Protein AF-A0A9P3IS37-F1 (afdb_monomer)

pLDDT: mean 87.88, std 15.95, range [30.75, 98.62]

Structure (mmCIF, N/CA/C/O backbone):
data_AF-A0A9P3IS37-F1
#
_entry.id   AF-A0A9P3IS37-F1
#
loop_
_atom_site.group_PDB
_atom_site.id
_atom_site.type_symbol
_atom_site.label_atom_id
_atom_site.label_alt_id
_atom_site.label_comp_id
_atom_site.label_asym_id
_atom_site.label_entity_id
_atom_site.label_seq_id
_atom_site.pdbx_PDB_ins_code
_atom_site.Cartn_x
_atom_site.Cartn_y
_atom_site.Cartn_z
_atom_site.occupancy
_atom_site.B_iso_or_equiv
_atom_site.auth_seq_id
_atom_site.auth_comp_id
_atom_site.auth_asym_id
_atom_site.auth_atom_id
_atom_site.pdbx_PDB_model_num
ATOM 1 N N . MET A 1 1 ? 20.705 7.045 -24.558 1.00 84.44 1 MET A N 1
ATOM 2 C CA . MET A 1 1 ? 19.316 6.529 -24.445 1.00 84.44 1 MET A CA 1
ATOM 3 C C . MET A 1 1 ? 18.241 7.617 -24.360 1.00 84.44 1 MET A C 1
ATOM 5 O O . MET A 1 1 ? 17.103 7.363 -24.736 1.00 84.44 1 MET A O 1
ATOM 9 N N . GLN A 1 2 ? 18.584 8.853 -23.985 1.00 85.25 2 GLN A N 1
ATOM 10 C CA . GLN A 1 2 ? 17.634 9.974 -23.879 1.00 85.25 2 GLN A CA 1
ATOM 11 C C . GLN A 1 2 ? 16.790 10.253 -25.141 1.00 85.25 2 GLN A C 1
ATOM 13 O O . GLN A 1 2 ? 15.602 10.541 -25.033 1.00 85.25 2 GLN A O 1
ATOM 18 N N . ALA A 1 3 ? 17.357 10.141 -26.349 1.00 90.69 3 ALA A N 1
ATOM 19 C CA . ALA A 1 3 ? 16.590 10.330 -27.587 1.00 90.69 3 ALA A CA 1
ATOM 20 C C . ALA A 1 3 ? 15.465 9.288 -27.752 1.00 90.69 3 ALA A C 1
ATOM 22 O O . ALA A 1 3 ? 14.378 9.627 -28.212 1.00 90.69 3 ALA A O 1
ATOM 23 N N . LEU A 1 4 ? 15.704 8.042 -27.324 1.00 92.88 4 LEU A N 1
ATOM 24 C CA . LEU A 1 4 ? 14.702 6.973 -27.346 1.00 92.88 4 LEU A CA 1
ATOM 25 C C . LEU A 1 4 ? 13.608 7.215 -26.305 1.00 92.88 4 LEU A C 1
ATOM 27 O O . LEU A 1 4 ? 12.438 7.023 -26.609 1.00 92.88 4 LEU A O 1
ATOM 31 N N . GLN A 1 5 ? 13.967 7.708 -25.116 1.00 90.50 5 GLN A N 1
ATOM 32 C CA . GLN A 1 5 ? 12.979 8.121 -24.114 1.00 90.50 5 GLN A CA 1
ATOM 33 C C . GLN A 1 5 ? 12.065 9.221 -24.667 1.00 90.50 5 GLN A C 1
ATOM 35 O O . GLN A 1 5 ? 10.847 9.095 -24.598 1.00 90.50 5 GLN A O 1
ATOM 40 N N . ARG A 1 6 ? 12.632 10.258 -25.300 1.00 89.50 6 ARG A N 1
ATOM 41 C CA . ARG A 1 6 ? 11.847 11.333 -25.933 1.00 89.50 6 ARG A CA 1
ATOM 42 C C . ARG A 1 6 ? 10.938 10.821 -27.050 1.00 89.50 6 ARG A C 1
ATOM 44 O O . ARG A 1 6 ? 9.824 11.314 -27.177 1.00 89.50 6 ARG A O 1
ATOM 51 N N . LEU A 1 7 ? 11.396 9.840 -27.831 1.00 91.94 7 LEU A N 1
ATOM 52 C CA . LEU A 1 7 ? 10.577 9.176 -28.847 1.00 91.94 7 LEU A CA 1
ATOM 53 C C . LEU A 1 7 ? 9.397 8.417 -28.219 1.00 91.94 7 LEU A C 1
ATOM 55 O O . LEU A 1 7 ? 8.281 8.518 -28.708 1.00 91.94 7 LEU A O 1
ATOM 59 N N . ILE A 1 8 ? 9.619 7.669 -27.137 1.00 92.25 8 ILE A N 1
ATOM 60 C CA . ILE A 1 8 ? 8.543 6.950 -26.434 1.00 92.25 8 ILE A CA 1
ATOM 61 C C . ILE A 1 8 ? 7.513 7.934 -25.883 1.00 92.25 8 ILE A C 1
ATOM 63 O O . ILE A 1 8 ? 6.315 7.741 -26.079 1.00 92.25 8 ILE A O 1
ATOM 67 N N . VAL A 1 9 ? 7.992 8.995 -25.228 1.00 88.56 9 VAL A N 1
ATOM 68 C CA . VAL A 1 9 ? 7.141 10.050 -24.672 1.00 88.56 9 VAL A CA 1
ATOM 69 C C . VAL A 1 9 ? 6.314 10.693 -25.781 1.00 88.56 9 VAL A C 1
ATOM 71 O O . VAL A 1 9 ? 5.105 10.814 -25.637 1.00 88.56 9 VAL A O 1
ATOM 74 N N . SER A 1 10 ? 6.921 11.045 -26.920 1.00 89.19 10 SER A N 1
ATOM 75 C CA . SER A 1 10 ? 6.189 11.669 -28.029 1.00 89.19 10 SER A CA 1
ATOM 76 C C . SER A 1 10 ? 5.182 10.733 -28.699 1.00 89.19 10 SER A C 1
ATOM 78 O O . SER A 1 10 ? 4.132 11.193 -29.143 1.00 89.19 10 SER A O 1
ATOM 80 N N . LEU A 1 11 ? 5.468 9.428 -28.752 1.00 91.06 11 LEU A N 1
ATOM 81 C CA . LEU A 1 11 ? 4.534 8.419 -29.254 1.00 91.06 11 LEU A CA 1
ATOM 82 C C . LEU A 1 11 ? 3.356 8.183 -28.299 1.00 91.06 11 LEU A C 1
ATOM 84 O O . LEU A 1 11 ? 2.267 7.818 -28.749 1.00 91.06 11 LEU A O 1
ATOM 88 N N . GLY A 1 12 ? 3.551 8.366 -26.991 1.00 89.56 12 GLY A N 1
ATOM 89 C CA . GLY A 1 12 ? 2.503 8.169 -25.996 1.00 89.56 12 GLY A CA 1
ATOM 90 C C . GLY A 1 12 ? 1.889 6.760 -26.082 1.00 89.56 12 GLY A C 1
ATOM 91 O O . GLY A 1 12 ? 2.628 5.772 -26.114 1.00 89.56 12 GLY A O 1
ATOM 92 N N . PRO A 1 13 ? 0.552 6.630 -26.206 1.00 89.44 13 PRO A N 1
ATOM 93 C CA . PRO A 1 13 ? -0.116 5.338 -26.403 1.00 89.44 13 PRO A CA 1
ATOM 94 C C . PRO A 1 13 ? 0.326 4.557 -27.653 1.00 89.44 13 PRO A C 1
ATOM 96 O O . PRO A 1 13 ? 0.083 3.355 -27.739 1.00 89.44 13 PRO A O 1
ATOM 99 N N . GLN A 1 14 ? 0.977 5.207 -28.626 1.00 93.44 14 GLN A N 1
ATOM 100 C CA . GLN A 1 14 ? 1.548 4.560 -29.813 1.00 93.44 14 GLN A CA 1
ATOM 101 C C . GLN A 1 14 ? 2.983 4.054 -29.591 1.00 93.44 14 GLN A C 1
ATOM 103 O O . GLN A 1 14 ? 3.640 3.629 -30.545 1.00 93.44 14 GLN A O 1
ATOM 108 N N . SER A 1 15 ? 3.474 4.040 -28.344 1.00 94.56 15 SER A N 1
ATOM 109 C CA . SER A 1 15 ? 4.792 3.501 -27.988 1.00 94.56 15 SER A CA 1
ATOM 110 C C . SER A 1 15 ? 5.107 2.110 -28.570 1.00 94.56 15 SER A C 1
ATOM 112 O O . SER A 1 15 ? 6.275 1.912 -28.929 1.00 94.56 15 SER A O 1
ATOM 114 N N . PRO A 1 16 ? 4.144 1.181 -28.803 1.00 96.50 16 PRO A N 1
ATOM 115 C CA . PRO A 1 16 ? 4.443 -0.107 -29.433 1.00 96.50 16 PRO A CA 1
ATOM 116 C C . PRO A 1 16 ? 5.114 -0.023 -30.811 1.00 96.50 16 PRO A C 1
ATOM 118 O O . PRO A 1 16 ? 5.842 -0.941 -31.184 1.00 96.50 16 PRO A O 1
ATOM 121 N N . LEU A 1 17 ? 4.953 1.084 -31.549 1.00 95.94 17 LEU A N 1
ATOM 122 C CA . LEU A 1 17 ? 5.629 1.300 -32.838 1.00 95.94 17 LEU A CA 1
ATOM 123 C C . LEU A 1 17 ? 7.162 1.320 -32.718 1.00 95.94 17 LEU A C 1
ATOM 125 O O . LEU A 1 17 ? 7.865 1.034 -33.684 1.00 95.94 17 LEU A O 1
ATOM 129 N N . SER A 1 18 ? 7.684 1.639 -31.533 1.00 95.50 18 SER A N 1
ATOM 130 C CA . SER A 1 18 ? 9.123 1.694 -31.261 1.00 95.50 18 SER A CA 1
ATOM 131 C C . SER A 1 18 ? 9.700 0.383 -30.711 1.00 95.50 18 SER A C 1
ATOM 133 O O . SER A 1 18 ? 10.919 0.217 -30.683 1.00 95.50 18 SER A O 1
ATOM 135 N N . TYR A 1 19 ? 8.861 -0.584 -30.326 1.00 96.50 19 TYR A N 1
ATOM 136 C CA . TYR A 1 19 ? 9.289 -1.822 -29.661 1.00 96.50 19 TYR A CA 1
ATOM 137 C C . TYR A 1 19 ? 10.300 -2.669 -30.449 1.00 96.50 19 TYR A C 1
ATOM 139 O O . TYR A 1 19 ? 11.253 -3.141 -29.823 1.00 96.50 19 TYR A O 1
ATOM 147 N N . PRO A 1 20 ? 10.194 -2.821 -31.789 1.00 96.31 20 PRO A N 1
ATOM 148 C CA . PRO A 1 20 ? 11.193 -3.568 -32.558 1.00 96.31 20 PRO A CA 1
ATOM 149 C C . PRO A 1 20 ? 12.618 -3.016 -32.414 1.00 96.31 20 PRO A C 1
ATOM 151 O O . PRO A 1 20 ? 13.579 -3.780 -32.427 1.00 96.31 20 PRO A O 1
ATOM 154 N N . LEU A 1 21 ? 12.752 -1.696 -32.247 1.00 95.62 21 LEU A N 1
ATOM 155 C CA . LEU A 1 21 ? 14.027 -1.029 -31.983 1.00 95.62 21 LEU A CA 1
ATOM 156 C C . LEU A 1 21 ? 14.392 -1.070 -30.492 1.00 95.62 21 LEU A C 1
ATOM 158 O O . LEU A 1 21 ? 15.556 -1.264 -30.150 1.00 95.62 21 LEU A O 1
ATOM 162 N N . LEU A 1 22 ? 13.415 -0.873 -29.602 1.00 95.56 22 LEU A N 1
ATOM 163 C CA . LEU A 1 22 ? 13.657 -0.723 -28.166 1.00 95.56 22 LEU A CA 1
ATOM 164 C C . LEU A 1 22 ? 14.026 -2.025 -27.464 1.00 95.56 22 LEU A C 1
ATOM 166 O O . LEU A 1 22 ? 14.931 -2.014 -26.637 1.00 95.56 22 LEU A O 1
ATOM 170 N N . PHE A 1 23 ? 13.347 -3.139 -27.749 1.00 96.25 23 PHE A N 1
ATOM 171 C CA . PHE A 1 23 ? 13.561 -4.370 -26.983 1.00 96.25 23 PHE A CA 1
ATOM 172 C C . PHE A 1 23 ? 14.984 -4.931 -27.085 1.00 96.25 23 PHE A C 1
ATOM 174 O O . PHE A 1 23 ? 15.514 -5.316 -26.043 1.00 96.25 23 PHE A O 1
ATOM 181 N N . PRO A 1 24 ? 15.653 -4.952 -28.255 1.00 95.25 24 PRO A N 1
ATOM 182 C CA . PRO A 1 24 ? 17.062 -5.339 -28.323 1.00 95.25 24 PRO A CA 1
ATOM 183 C C . PRO A 1 24 ? 17.963 -4.456 -27.449 1.00 95.25 24 PRO A C 1
ATOM 185 O O . PRO A 1 24 ? 18.830 -4.971 -26.749 1.00 95.25 24 PRO A O 1
ATOM 188 N N . ILE A 1 25 ? 17.718 -3.141 -27.446 1.00 94.81 25 ILE A N 1
ATOM 189 C CA . ILE A 1 25 ? 18.488 -2.171 -26.658 1.00 94.81 25 ILE A CA 1
ATOM 190 C C . ILE A 1 25 ? 18.253 -2.402 -25.168 1.00 94.81 25 ILE A C 1
ATOM 192 O O . ILE A 1 25 ? 19.220 -2.536 -24.431 1.00 94.81 25 ILE A O 1
ATOM 196 N N . LEU A 1 26 ? 16.991 -2.517 -24.744 1.00 95.62 26 LEU A N 1
ATOM 197 C CA . LEU A 1 26 ? 16.618 -2.776 -23.354 1.00 95.62 26 LEU A CA 1
ATOM 198 C C . LEU A 1 26 ? 17.226 -4.078 -22.839 1.00 95.62 26 LEU A C 1
ATOM 200 O O . LEU A 1 26 ? 17.780 -4.093 -21.745 1.00 95.62 26 LEU A O 1
ATOM 204 N N . ARG A 1 27 ? 17.167 -5.158 -23.628 1.00 93.50 27 ARG A N 1
ATOM 205 C CA . ARG A 1 27 ? 17.771 -6.446 -23.261 1.00 93.50 27 ARG A CA 1
ATOM 206 C C . ARG A 1 27 ? 19.271 -6.320 -23.041 1.00 93.50 27 ARG A C 1
ATOM 208 O O . ARG A 1 27 ? 19.753 -6.824 -22.041 1.00 93.50 27 ARG A O 1
ATOM 215 N N . TYR A 1 28 ? 19.977 -5.632 -23.936 1.00 92.31 28 TYR A N 1
ATOM 216 C CA . TYR A 1 28 ? 21.418 -5.426 -23.802 1.00 92.31 28 TYR A CA 1
ATOM 217 C C . TYR A 1 28 ? 21.761 -4.523 -22.610 1.00 92.31 28 TYR A C 1
ATOM 219 O O . TYR A 1 28 ? 22.620 -4.858 -21.807 1.00 92.31 28 TYR A O 1
ATOM 227 N N . SER A 1 29 ? 21.068 -3.391 -22.461 1.00 93.19 29 SER A N 1
ATOM 228 C CA . SER A 1 29 ? 21.397 -2.389 -21.443 1.00 93.19 29 SER A CA 1
ATOM 229 C C . SER A 1 29 ? 20.995 -2.773 -20.023 1.00 93.19 29 SER A C 1
ATOM 231 O O . SER A 1 29 ? 21.482 -2.163 -19.083 1.00 93.19 29 SER A O 1
ATOM 233 N N . THR A 1 30 ? 20.067 -3.719 -19.855 1.00 92.75 30 THR A N 1
ATOM 234 C CA . THR A 1 30 ? 19.606 -4.187 -18.532 1.00 92.75 30 THR A CA 1
ATOM 235 C C . THR A 1 30 ? 20.186 -5.546 -18.143 1.00 92.75 30 THR A C 1
ATOM 237 O O . THR A 1 30 ? 19.852 -6.075 -17.087 1.00 92.75 30 THR A O 1
ATOM 240 N N . ASP A 1 31 ? 21.047 -6.124 -18.980 1.00 90.94 31 ASP A N 1
ATOM 241 C CA . ASP A 1 31 ? 21.737 -7.373 -18.688 1.00 90.94 31 ASP A CA 1
ATOM 242 C C . ASP A 1 31 ? 23.043 -7.093 -17.933 1.00 90.94 31 ASP A C 1
ATOM 244 O O . ASP A 1 31 ? 24.026 -6.609 -18.497 1.00 90.94 31 ASP A O 1
ATOM 248 N N . ILE A 1 32 ? 23.054 -7.436 -16.643 1.00 88.19 32 ILE A N 1
ATOM 249 C CA . ILE A 1 32 ? 24.206 -7.232 -15.757 1.00 88.19 32 ILE A CA 1
ATOM 250 C C . ILE A 1 32 ? 25.387 -8.176 -16.036 1.00 88.19 32 ILE A C 1
ATOM 252 O O . ILE A 1 32 ? 26.416 -8.104 -15.371 1.00 88.19 32 ILE A O 1
ATOM 256 N N . SER A 1 33 ? 25.246 -9.114 -16.975 1.00 85.94 33 SER A N 1
ATOM 257 C CA . SER A 1 33 ? 26.354 -9.970 -17.407 1.00 85.94 33 SER A CA 1
ATOM 258 C C . SER A 1 33 ? 27.197 -9.340 -18.520 1.00 85.94 33 SER A C 1
ATOM 260 O O . SER A 1 33 ? 28.264 -9.862 -18.852 1.00 85.94 33 SER A O 1
ATOM 262 N N . GLN A 1 34 ? 26.747 -8.217 -19.092 1.00 83.38 34 GLN A N 1
ATOM 263 C CA . GLN A 1 34 ? 27.438 -7.547 -20.189 1.00 83.38 34 GLN A CA 1
ATOM 264 C C . GLN A 1 34 ? 28.634 -6.715 -19.697 1.00 83.38 34 GLN A C 1
ATOM 266 O O . GLN A 1 34 ? 28.564 -6.077 -18.647 1.00 83.38 34 GLN A O 1
ATOM 271 N N . PRO A 1 35 ? 29.730 -6.644 -20.477 1.00 75.06 35 PRO A N 1
ATOM 272 C CA . PRO A 1 35 ? 30.943 -5.924 -20.081 1.00 75.06 35 PRO A CA 1
ATOM 273 C C . PRO A 1 35 ? 30.731 -4.409 -19.914 1.00 75.06 35 PRO A C 1
ATOM 275 O O . PRO A 1 35 ? 31.435 -3.780 -19.126 1.00 75.06 35 PRO A O 1
ATOM 278 N N . ASP A 1 36 ? 29.755 -3.832 -20.622 1.00 76.38 36 ASP A N 1
ATOM 279 C CA . ASP A 1 36 ? 29.450 -2.394 -20.608 1.00 76.38 36 ASP A CA 1
ATOM 280 C C . ASP A 1 36 ? 28.392 -1.991 -19.560 1.00 76.38 36 ASP A C 1
ATOM 282 O O . ASP A 1 36 ? 27.966 -0.833 -19.533 1.00 76.38 36 ASP A O 1
ATOM 286 N N . GLU A 1 37 ? 27.957 -2.919 -18.696 1.00 74.25 37 GLU A N 1
ATOM 287 C CA . GLU A 1 37 ? 26.881 -2.717 -17.710 1.00 74.25 37 GLU A CA 1
ATOM 288 C C . GLU A 1 37 ? 27.058 -1.427 -16.899 1.00 74.25 37 GLU A C 1
ATOM 290 O O . GLU A 1 37 ? 26.125 -0.630 -16.808 1.00 74.25 37 GLU A O 1
ATOM 295 N N . LEU A 1 38 ? 28.260 -1.192 -16.357 1.00 71.31 38 LEU A N 1
ATOM 296 C CA . LEU A 1 38 ? 28.552 -0.047 -15.482 1.00 71.31 38 LEU A CA 1
ATOM 297 C C . LEU A 1 38 ? 28.225 1.307 -16.130 1.00 71.31 38 LEU A C 1
ATOM 299 O O . LEU A 1 38 ? 27.934 2.265 -15.423 1.00 71.31 38 LEU A O 1
ATOM 303 N N . ASN A 1 39 ? 28.264 1.389 -17.463 1.00 77.19 39 ASN A N 1
ATOM 304 C CA . ASN A 1 39 ? 28.002 2.622 -18.203 1.00 77.19 39 ASN A CA 1
ATOM 305 C C . ASN A 1 39 ? 26.570 2.706 -18.752 1.00 77.19 39 ASN A C 1
ATOM 307 O O . ASN A 1 39 ? 26.143 3.784 -19.158 1.00 77.19 39 ASN A O 1
ATOM 311 N N . MET A 1 40 ? 25.846 1.583 -18.834 1.00 88.25 40 MET A N 1
ATOM 312 C CA . MET A 1 40 ? 24.561 1.504 -19.541 1.00 88.25 40 MET A CA 1
ATOM 313 C C . MET A 1 40 ? 23.369 1.153 -18.658 1.00 88.25 40 MET A C 1
ATOM 315 O O . MET A 1 40 ? 22.242 1.443 -19.061 1.00 88.25 40 MET A O 1
ATOM 319 N N . LEU A 1 41 ? 23.586 0.551 -17.487 1.00 91.31 41 LEU A N 1
ATOM 320 C CA . LEU A 1 41 ? 22.505 0.020 -16.661 1.00 91.31 41 LEU A CA 1
ATOM 321 C C . LEU A 1 41 ? 21.539 1.113 -16.206 1.00 91.31 41 LEU A C 1
ATOM 323 O O . LEU A 1 41 ? 20.336 0.977 -16.407 1.00 91.31 41 LEU A O 1
ATOM 327 N N . GLU A 1 42 ? 22.047 2.218 -15.660 1.00 90.94 42 GLU A N 1
ATOM 328 C CA . GLU A 1 42 ? 21.205 3.321 -15.184 1.00 90.94 42 GLU A CA 1
ATOM 329 C C . GLU A 1 42 ? 20.327 3.891 -16.310 1.00 90.94 42 GLU A C 1
ATOM 331 O O . GLU A 1 42 ? 19.100 3.918 -16.196 1.00 90.94 42 GLU A O 1
ATOM 336 N N . ASP A 1 43 ? 20.938 4.254 -17.440 1.00 91.62 43 ASP A N 1
ATOM 337 C CA . ASP A 1 43 ? 20.238 4.743 -18.633 1.00 91.62 43 ASP A CA 1
ATOM 338 C C . ASP A 1 43 ? 19.224 3.713 -19.177 1.00 91.62 43 ASP A C 1
ATOM 340 O O . ASP A 1 43 ? 18.137 4.081 -19.645 1.00 91.62 43 ASP A O 1
ATOM 344 N N . GLY A 1 44 ? 19.570 2.424 -19.104 1.00 94.88 44 GLY A N 1
ATOM 345 C CA . GLY A 1 44 ? 18.741 1.297 -19.519 1.00 94.88 44 GLY A CA 1
ATOM 346 C C . GLY A 1 44 ? 17.501 1.128 -18.648 1.00 94.88 44 GLY A C 1
AT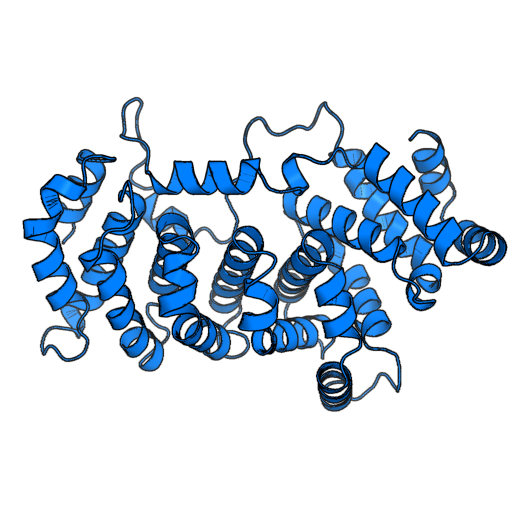OM 347 O O . GLY A 1 44 ? 16.397 0.993 -19.176 1.00 94.88 44 GLY A O 1
ATOM 348 N N . LEU A 1 45 ? 17.654 1.208 -17.324 1.00 94.88 45 LEU A N 1
ATOM 349 C CA . LEU A 1 45 ? 16.547 1.172 -16.365 1.00 94.88 45 LEU A CA 1
ATOM 350 C C . LEU A 1 45 ? 15.616 2.380 -16.550 1.00 94.88 45 LEU A C 1
ATOM 352 O O . LEU A 1 45 ? 14.397 2.221 -16.556 1.00 94.88 45 LEU A O 1
ATOM 356 N N . GLN A 1 46 ? 16.164 3.574 -16.791 1.00 93.81 46 GLN A N 1
ATOM 357 C CA . GLN A 1 46 ? 15.362 4.772 -17.074 1.00 93.81 46 GLN A CA 1
ATOM 358 C C . GLN A 1 46 ? 14.570 4.634 -18.385 1.00 93.81 46 GLN A C 1
ATOM 360 O O . GLN A 1 46 ? 13.383 4.961 -18.452 1.00 93.81 46 GLN A O 1
ATOM 365 N N . LEU A 1 47 ? 15.196 4.101 -19.444 1.00 95.44 47 LEU A N 1
ATOM 366 C CA . LEU A 1 47 ? 14.504 3.806 -20.703 1.00 95.44 47 LEU A CA 1
ATOM 367 C C . LEU A 1 47 ? 13.404 2.755 -20.511 1.00 95.44 47 LEU A C 1
ATOM 369 O O . LEU A 1 47 ? 12.318 2.877 -21.087 1.00 95.44 47 LEU A O 1
ATOM 373 N N . TRP A 1 48 ? 13.667 1.738 -19.694 1.00 97.25 48 TRP A N 1
ATOM 374 C CA . TRP A 1 48 ? 12.706 0.691 -19.381 1.00 97.25 48 TRP A CA 1
ATOM 375 C C . TRP A 1 48 ? 11.486 1.247 -18.647 1.00 97.25 48 TRP A C 1
ATOM 377 O O . TRP A 1 48 ? 10.353 1.016 -19.074 1.00 97.25 48 TRP A O 1
ATOM 387 N N . GLN A 1 49 ? 11.708 2.050 -17.608 1.00 95.38 49 GLN A N 1
ATOM 388 C CA . GLN A 1 49 ? 10.641 2.724 -16.877 1.00 95.38 49 GLN A CA 1
ATOM 389 C C . GLN A 1 49 ? 9.802 3.610 -17.811 1.00 95.38 49 GLN A C 1
ATOM 391 O O . GLN A 1 49 ? 8.574 3.512 -17.819 1.00 95.38 49 GLN A O 1
ATOM 396 N N . ALA A 1 50 ? 10.442 4.424 -18.659 1.00 93.56 50 ALA A N 1
ATOM 397 C CA . ALA A 1 50 ? 9.740 5.257 -19.637 1.00 93.56 50 ALA A CA 1
ATOM 398 C C . ALA A 1 50 ? 8.893 4.415 -20.609 1.00 93.56 50 ALA A C 1
ATOM 400 O O . ALA A 1 50 ? 7.759 4.785 -20.920 1.00 93.56 50 ALA A O 1
ATOM 401 N N . THR A 1 51 ? 9.413 3.262 -21.044 1.00 96.12 51 THR A N 1
ATOM 402 C CA . THR A 1 51 ? 8.691 2.308 -21.899 1.00 96.12 51 THR A CA 1
ATOM 403 C C . THR A 1 51 ? 7.429 1.792 -21.208 1.00 96.12 51 THR A C 1
ATOM 405 O O . THR A 1 51 ? 6.360 1.796 -21.813 1.00 96.12 51 THR A O 1
ATOM 408 N N . LEU A 1 52 ? 7.519 1.400 -19.933 1.00 96.69 52 LEU A N 1
ATOM 409 C CA . LEU A 1 52 ? 6.376 0.899 -19.163 1.00 96.69 52 LEU A CA 1
ATOM 410 C C . LEU A 1 52 ? 5.323 1.982 -18.881 1.00 96.69 52 LEU A C 1
ATOM 412 O O . LEU A 1 52 ? 4.123 1.704 -18.974 1.00 96.69 52 LEU A O 1
ATOM 416 N N . ARG A 1 53 ? 5.751 3.219 -18.587 1.00 94.56 53 ARG A N 1
ATOM 417 C CA . ARG A 1 53 ? 4.846 4.357 -18.333 1.00 94.56 53 ARG A CA 1
ATOM 418 C C . ARG A 1 53 ? 3.949 4.673 -19.529 1.00 94.56 53 ARG A C 1
ATOM 420 O O . ARG A 1 53 ? 2.781 5.026 -19.362 1.00 94.56 53 ARG A O 1
ATOM 427 N N . HIS A 1 54 ? 4.477 4.489 -20.737 1.00 94.31 54 HIS A N 1
ATOM 428 C CA . HIS A 1 54 ? 3.778 4.755 -21.998 1.00 94.31 54 HIS A CA 1
ATOM 429 C C . HIS A 1 54 ? 3.231 3.492 -22.670 1.00 94.31 54 HIS A C 1
ATOM 431 O O . HIS A 1 54 ? 2.624 3.581 -23.737 1.00 94.31 54 HIS A O 1
ATOM 437 N N . ALA A 1 55 ? 3.430 2.311 -22.079 1.00 95.88 55 ALA A N 1
ATOM 438 C CA . ALA A 1 55 ? 2.865 1.077 -22.601 1.00 95.88 55 ALA A CA 1
ATOM 439 C C . ALA A 1 55 ? 1.332 1.100 -22.435 1.00 95.88 55 ALA A C 1
ATOM 441 O O . ALA A 1 55 ? 0.847 1.215 -21.297 1.00 95.88 55 ALA A O 1
ATOM 442 N N . PRO A 1 56 ? 0.556 0.973 -23.532 1.00 95.06 56 PRO A N 1
ATOM 443 C CA . PRO A 1 56 ? -0.903 0.932 -23.457 1.00 95.06 56 PRO A CA 1
ATOM 444 C C . PRO A 1 56 ? -1.414 -0.397 -22.883 1.00 95.06 56 PRO A C 1
ATOM 446 O O . PRO A 1 56 ? -2.491 -0.439 -22.296 1.00 95.06 56 PRO A O 1
ATOM 449 N N . ALA A 1 57 ? -0.645 -1.477 -23.045 1.00 96.38 57 ALA A N 1
ATOM 450 C CA . ALA A 1 57 ? -0.951 -2.810 -22.547 1.00 96.38 57 ALA A CA 1
ATOM 451 C C . ALA A 1 57 ? 0.337 -3.621 -22.356 1.00 96.38 57 ALA A C 1
ATOM 453 O O . ALA A 1 57 ? 1.377 -3.306 -22.941 1.00 96.38 57 ALA A O 1
ATOM 454 N N . MET A 1 58 ? 0.255 -4.684 -21.556 1.00 97.38 58 MET A N 1
ATOM 455 C CA . MET A 1 58 ? 1.357 -5.625 -21.383 1.00 97.38 58 MET A CA 1
ATOM 456 C C . MET A 1 58 ? 1.524 -6.496 -22.633 1.00 97.38 58 MET A C 1
ATOM 458 O O . MET A 1 58 ? 0.547 -7.032 -23.154 1.00 97.38 58 MET A O 1
ATOM 462 N N . VAL A 1 59 ? 2.768 -6.676 -23.084 1.00 97.06 59 VAL A N 1
ATOM 463 C CA . VAL A 1 59 ? 3.130 -7.571 -24.198 1.00 97.06 59 VAL A CA 1
ATOM 464 C C . VAL A 1 59 ? 4.144 -8.624 -23.731 1.00 97.06 59 VAL A C 1
ATOM 466 O O . VAL A 1 59 ? 4.875 -8.353 -22.778 1.00 97.06 59 VAL A O 1
ATOM 469 N N . PRO A 1 60 ? 4.240 -9.805 -24.377 1.00 96.62 60 PRO A N 1
ATOM 470 C CA . PRO A 1 60 ? 5.095 -10.899 -23.902 1.00 96.62 60 PRO A CA 1
ATOM 471 C C . PRO A 1 60 ? 6.571 -10.524 -23.734 1.00 96.62 60 PRO A C 1
ATOM 473 O O . PRO A 1 60 ? 7.176 -10.860 -22.720 1.00 96.62 60 PRO A O 1
ATOM 476 N N . ASP A 1 61 ? 7.139 -9.783 -24.689 1.00 96.56 61 ASP A N 1
ATOM 477 C CA . ASP A 1 61 ? 8.530 -9.325 -24.615 1.00 96.56 61 ASP A CA 1
ATOM 478 C C . ASP A 1 61 ? 8.770 -8.382 -23.430 1.00 96.56 61 ASP A C 1
ATOM 480 O O . ASP A 1 61 ? 9.813 -8.465 -22.785 1.00 96.56 61 ASP A O 1
ATOM 484 N N . LEU A 1 62 ? 7.794 -7.519 -23.123 1.00 97.00 62 LEU A N 1
ATOM 485 C CA . LEU A 1 62 ? 7.854 -6.606 -21.986 1.00 97.00 62 LEU A CA 1
ATOM 486 C C . LEU A 1 62 ? 7.697 -7.377 -20.674 1.00 97.00 62 LEU A C 1
ATOM 488 O O . LEU A 1 62 ? 8.491 -7.175 -19.772 1.00 97.00 62 LEU A O 1
ATOM 492 N N . MET A 1 63 ? 6.763 -8.329 -20.591 1.00 97.69 63 MET A N 1
ATOM 493 C CA . MET A 1 63 ? 6.632 -9.214 -19.427 1.00 97.69 63 MET A CA 1
ATOM 494 C C . MET A 1 63 ? 7.947 -9.958 -19.139 1.00 97.69 63 MET A C 1
ATOM 496 O O . MET A 1 63 ? 8.422 -9.975 -18.007 1.00 97.69 63 MET A O 1
ATOM 500 N N . ALA A 1 64 ? 8.582 -10.512 -20.176 1.00 96.12 64 ALA A N 1
ATOM 501 C CA . ALA A 1 64 ? 9.828 -11.264 -20.049 1.00 96.12 64 ALA A CA 1
ATOM 502 C C . ALA A 1 64 ? 11.012 -10.418 -19.544 1.00 96.12 64 ALA A C 1
ATOM 504 O O . ALA A 1 64 ? 11.902 -10.963 -18.886 1.00 96.12 64 ALA A O 1
ATOM 505 N N . LEU A 1 65 ? 11.027 -9.104 -19.806 1.00 96.69 65 LEU A N 1
ATOM 506 C CA . LEU A 1 65 ? 12.092 -8.209 -19.339 1.00 96.69 65 LEU A CA 1
ATOM 507 C C . LEU A 1 65 ? 12.166 -8.119 -17.811 1.00 96.69 65 LEU A C 1
ATOM 509 O O . LEU A 1 65 ? 13.250 -7.874 -17.292 1.00 96.69 65 LEU A O 1
ATOM 513 N N . PHE A 1 66 ? 11.069 -8.351 -17.076 1.00 97.19 66 PHE A N 1
ATOM 514 C CA . PHE A 1 66 ? 11.067 -8.267 -15.605 1.00 97.19 66 PHE A CA 1
ATOM 515 C C . PHE A 1 66 ? 12.142 -9.146 -14.952 1.00 97.19 66 PHE A C 1
ATOM 517 O O . PHE A 1 66 ? 12.718 -8.773 -13.932 1.00 97.19 66 PHE A O 1
ATOM 524 N N . SER A 1 67 ? 12.462 -10.280 -15.579 1.00 94.69 67 SER A N 1
ATOM 525 C CA . SER A 1 67 ? 13.524 -11.205 -15.167 1.00 94.69 67 SER A CA 1
ATOM 526 C C . SER A 1 67 ? 14.870 -10.516 -14.930 1.00 94.69 67 SER A C 1
ATOM 528 O O . SER A 1 67 ? 15.603 -10.924 -14.033 1.00 94.69 67 SER A O 1
ATOM 530 N N . ASN A 1 68 ? 15.176 -9.465 -15.699 1.00 94.25 68 ASN A N 1
ATOM 531 C CA . ASN A 1 68 ? 16.438 -8.732 -15.617 1.00 94.25 68 ASN A CA 1
ATOM 532 C C . ASN A 1 68 ? 16.538 -7.875 -14.349 1.00 94.25 68 ASN A C 1
ATOM 534 O O . ASN A 1 68 ? 17.639 -7.563 -13.915 1.00 94.25 68 ASN A O 1
ATOM 538 N N . LEU A 1 69 ? 15.410 -7.526 -13.718 1.00 95.44 69 LEU A N 1
ATOM 539 C CA . LEU A 1 69 ? 15.418 -6.687 -12.520 1.00 95.44 69 LEU A CA 1
ATOM 540 C C . LEU A 1 69 ? 15.935 -7.431 -11.284 1.00 95.44 69 LEU A C 1
ATOM 542 O O . LEU A 1 69 ? 16.560 -6.828 -10.417 1.00 95.44 69 LEU A O 1
ATOM 546 N N . VAL A 1 70 ? 15.690 -8.743 -11.212 1.00 93.31 70 VAL A N 1
ATOM 547 C CA . VAL A 1 70 ? 16.102 -9.592 -10.085 1.00 93.31 70 VAL A CA 1
ATOM 548 C C . VAL A 1 70 ? 17.618 -9.551 -9.860 1.00 93.31 70 VAL A C 1
ATOM 550 O O . VAL A 1 70 ? 18.027 -9.151 -8.772 1.00 93.31 70 VAL A O 1
ATOM 553 N N . PRO A 1 71 ? 18.471 -9.880 -10.851 1.00 93.31 71 PRO A N 1
ATOM 554 C CA . PRO A 1 71 ? 19.914 -9.854 -10.647 1.00 93.31 71 PRO A CA 1
ATOM 555 C C . PRO A 1 71 ? 20.453 -8.437 -10.383 1.00 93.31 71 PRO A C 1
ATOM 557 O O . PRO A 1 71 ? 21.409 -8.286 -9.624 1.00 93.31 71 PRO A O 1
ATOM 560 N N . THR A 1 72 ? 19.822 -7.390 -10.935 1.00 91.88 72 THR A N 1
ATOM 561 C CA . THR A 1 72 ? 20.150 -5.995 -10.595 1.00 91.88 72 THR A CA 1
ATOM 562 C C . THR A 1 72 ? 19.934 -5.715 -9.107 1.00 91.88 72 THR A C 1
ATOM 564 O O . THR A 1 72 ? 20.816 -5.161 -8.454 1.00 91.88 72 THR A O 1
ATOM 567 N N . MET A 1 73 ? 18.788 -6.130 -8.562 1.00 93.81 73 MET A N 1
ATOM 568 C CA . MET A 1 73 ? 18.428 -5.924 -7.156 1.00 93.81 73 MET A CA 1
ATOM 569 C C . MET A 1 73 ? 19.225 -6.803 -6.184 1.00 93.81 73 MET A C 1
ATOM 571 O O . MET A 1 73 ? 19.484 -6.375 -5.061 1.00 93.81 73 MET A O 1
ATOM 575 N N . ASP A 1 74 ? 19.638 -8.000 -6.606 1.00 92.12 74 ASP A N 1
ATOM 576 C CA . ASP A 1 74 ? 20.462 -8.903 -5.791 1.00 92.12 74 ASP A CA 1
ATOM 577 C C . ASP A 1 74 ? 21.904 -8.385 -5.625 1.00 92.12 74 ASP A C 1
ATOM 579 O O . ASP A 1 74 ? 22.569 -8.690 -4.633 1.00 92.12 74 ASP A O 1
ATOM 583 N N . ARG A 1 75 ? 22.407 -7.592 -6.583 1.00 90.12 75 ARG A N 1
ATOM 584 C CA . ARG A 1 75 ? 23.778 -7.060 -6.559 1.00 90.12 75 ARG A CA 1
ATOM 585 C C . ARG A 1 75 ? 23.925 -5.839 -5.657 1.00 90.12 75 ARG A C 1
ATOM 587 O O . ARG A 1 75 ? 24.895 -5.751 -4.903 1.00 90.12 75 ARG A O 1
ATOM 594 N N . SER A 1 76 ? 23.027 -4.864 -5.779 1.00 88.56 76 SER A N 1
ATOM 595 C CA . SER A 1 76 ? 23.059 -3.638 -4.979 1.00 88.56 76 SER A CA 1
ATOM 596 C C . SER A 1 76 ? 21.696 -2.940 -4.948 1.00 88.56 76 SER A C 1
ATOM 598 O O . SER A 1 76 ? 20.847 -3.134 -5.814 1.00 88.56 76 SER A O 1
ATOM 600 N N . PHE A 1 77 ? 21.502 -2.056 -3.965 1.00 92.75 77 PHE A N 1
ATOM 601 C CA . PHE A 1 77 ? 20.331 -1.171 -3.886 1.00 92.75 77 PHE A CA 1
ATOM 602 C C . PHE A 1 77 ? 20.596 0.234 -4.447 1.00 92.75 77 PHE A C 1
ATOM 604 O O . PHE A 1 77 ? 19.858 1.171 -4.145 1.00 92.75 77 PHE A O 1
ATOM 611 N N . GLU A 1 78 ? 21.643 0.400 -5.258 1.00 91.06 78 GLU A N 1
ATOM 612 C CA . GLU A 1 78 ? 22.008 1.688 -5.864 1.00 91.06 78 GLU A CA 1
ATOM 613 C C . GLU A 1 78 ? 20.894 2.219 -6.776 1.00 91.06 78 GLU A C 1
ATOM 615 O O . GLU A 1 78 ? 20.500 3.381 -6.684 1.00 91.06 78 GLU A O 1
ATOM 620 N N . HIS A 1 79 ? 20.305 1.332 -7.579 1.00 91.56 79 HIS A N 1
ATOM 621 C CA . HIS A 1 79 ? 19.218 1.659 -8.501 1.00 91.56 79 HIS A CA 1
ATOM 622 C C . HIS A 1 79 ? 17.822 1.407 -7.915 1.00 91.56 79 HIS A C 1
ATOM 624 O O . HIS A 1 79 ? 16.834 1.384 -8.651 1.00 91.56 79 HIS A O 1
ATOM 630 N N . LEU A 1 80 ? 17.707 1.243 -6.592 1.00 94.31 80 LEU A N 1
ATOM 631 C CA . LEU A 1 80 ? 16.436 0.952 -5.926 1.00 94.31 80 LEU A CA 1
ATOM 632 C C . LEU A 1 80 ? 15.300 1.929 -6.297 1.00 94.31 80 LEU A C 1
ATOM 634 O O . LEU A 1 80 ? 14.181 1.452 -6.499 1.00 94.31 80 LEU A O 1
ATOM 638 N N . PRO A 1 81 ? 15.522 3.255 -6.436 1.00 93.56 81 PRO A N 1
ATOM 639 C CA . PRO A 1 81 ? 14.453 4.172 -6.820 1.00 93.56 81 PRO A CA 1
ATOM 640 C C . PRO A 1 81 ? 13.809 3.850 -8.172 1.00 93.56 81 PRO A C 1
ATOM 642 O O . PRO A 1 81 ? 12.592 3.689 -8.253 1.00 93.56 81 PRO A O 1
ATOM 645 N N . VAL A 1 82 ? 14.623 3.698 -9.222 1.00 94.44 82 VAL A N 1
ATOM 646 C CA . VAL A 1 82 ? 14.125 3.369 -10.566 1.00 94.44 82 VAL A CA 1
ATOM 647 C C . VAL A 1 82 ? 13.602 1.934 -10.626 1.00 94.44 82 VAL A C 1
ATOM 649 O O . VAL A 1 82 ? 12.563 1.694 -11.232 1.00 94.44 82 VAL A O 1
ATOM 652 N N . ALA A 1 83 ? 14.239 0.992 -9.924 1.00 96.38 83 ALA A N 1
ATOM 653 C CA . ALA A 1 83 ? 13.768 -0.387 -9.825 1.00 96.38 83 ALA A CA 1
ATOM 654 C C . ALA A 1 83 ? 12.380 -0.479 -9.178 1.00 96.38 83 ALA A C 1
ATOM 656 O O . ALA A 1 83 ? 11.511 -1.194 -9.669 1.00 96.38 83 ALA A O 1
ATOM 657 N N . THR A 1 84 ? 12.137 0.285 -8.113 1.00 96.62 84 THR A N 1
ATOM 658 C CA . THR A 1 84 ? 10.829 0.339 -7.444 1.00 96.62 84 THR A CA 1
ATOM 659 C C . THR A 1 84 ? 9.765 0.936 -8.349 1.00 96.62 84 THR A C 1
ATOM 661 O O . THR A 1 84 ? 8.663 0.397 -8.424 1.00 96.62 84 THR A O 1
ATOM 664 N N . ALA A 1 85 ? 10.106 1.984 -9.099 1.00 96.19 85 ALA A N 1
ATOM 665 C CA . ALA A 1 85 ? 9.188 2.554 -10.072 1.00 96.19 85 ALA A CA 1
ATOM 666 C C . ALA A 1 85 ? 8.878 1.575 -11.220 1.00 96.19 85 ALA A C 1
ATOM 668 O O . ALA A 1 85 ? 7.725 1.451 -11.612 1.00 96.19 85 ALA A O 1
ATOM 669 N N . ILE A 1 86 ? 9.870 0.818 -11.707 1.00 97.94 86 ILE A N 1
ATOM 670 C CA . ILE A 1 86 ? 9.664 -0.268 -12.678 1.00 97.94 86 ILE A CA 1
ATOM 671 C C . ILE A 1 86 ? 8.717 -1.330 -12.101 1.00 97.94 86 ILE A C 1
ATOM 673 O O . ILE A 1 86 ? 7.760 -1.716 -12.773 1.00 97.94 86 ILE A O 1
ATOM 677 N N . MET A 1 87 ? 8.947 -1.785 -10.862 1.00 98.06 87 MET A N 1
ATOM 678 C CA . MET A 1 87 ? 8.070 -2.747 -10.181 1.00 98.06 87 MET A CA 1
ATOM 679 C C . MET A 1 87 ? 6.629 -2.230 -10.104 1.00 98.06 87 MET A C 1
ATOM 681 O O . MET A 1 87 ? 5.708 -2.959 -10.465 1.00 98.06 87 MET A O 1
ATOM 685 N N . GLU A 1 88 ? 6.426 -0.970 -9.713 1.00 97.12 88 GLU A N 1
ATOM 686 C CA . GLU A 1 88 ? 5.101 -0.341 -9.684 1.00 97.12 88 GLU A CA 1
ATOM 687 C C . GLU A 1 88 ? 4.457 -0.305 -11.077 1.00 97.12 88 GLU A C 1
ATOM 689 O O . GLU A 1 88 ? 3.300 -0.696 -11.245 1.00 97.12 88 GLU A O 1
ATOM 694 N N . SER A 1 89 ? 5.208 0.091 -12.107 1.00 97.44 89 SER A N 1
ATOM 695 C CA . SER A 1 89 ? 4.709 0.111 -13.480 1.00 97.44 89 SER A CA 1
ATOM 696 C C . SER A 1 89 ? 4.231 -1.270 -13.937 1.00 97.44 89 SER A C 1
ATOM 698 O O . SER A 1 89 ? 3.171 -1.367 -14.562 1.00 97.44 89 SER A O 1
ATOM 700 N N . TYR A 1 90 ? 4.964 -2.339 -13.601 1.00 98.38 90 TYR A N 1
ATOM 701 C CA . TYR A 1 90 ? 4.560 -3.721 -13.883 1.00 98.38 90 TYR A CA 1
ATOM 702 C C . TYR A 1 90 ? 3.303 -4.139 -13.128 1.00 98.38 90 TYR A C 1
ATOM 704 O O . TYR A 1 90 ? 2.413 -4.738 -13.729 1.00 98.38 90 TYR A O 1
ATOM 712 N N . VAL A 1 91 ? 3.203 -3.791 -11.844 1.00 97.25 91 VAL A N 1
ATOM 713 C CA . VAL A 1 91 ? 2.008 -4.027 -11.017 1.00 97.25 91 VAL A CA 1
ATOM 714 C C . VAL A 1 91 ? 0.779 -3.387 -11.670 1.00 97.25 91 VAL A C 1
ATOM 716 O O . VAL A 1 91 ? -0.276 -4.018 -11.720 1.00 97.25 91 VAL A O 1
ATOM 719 N N . LEU A 1 92 ? 0.929 -2.187 -12.244 1.00 96.06 92 LEU A N 1
ATOM 720 C CA . LEU A 1 92 ? -0.150 -1.441 -12.896 1.00 96.06 92 LEU A CA 1
ATOM 721 C C . LEU A 1 92 ? -0.494 -1.936 -14.314 1.00 96.06 92 LEU A C 1
ATOM 723 O O . LEU A 1 92 ? -1.672 -1.989 -14.657 1.00 96.06 92 LEU A O 1
ATOM 727 N N . VAL A 1 93 ? 0.487 -2.232 -15.183 1.00 96.62 93 VAL A N 1
ATOM 728 C CA . VAL A 1 93 ? 0.216 -2.665 -16.581 1.00 96.62 93 VAL A CA 1
ATOM 729 C C . VAL A 1 93 ? -0.004 -4.169 -16.715 1.00 96.62 93 VAL A C 1
ATOM 731 O O . VAL A 1 93 ? -0.749 -4.612 -17.585 1.00 96.62 93 VAL A O 1
ATOM 734 N N . GLY A 1 94 ? 0.672 -4.961 -15.888 1.00 95.00 94 GLY A N 1
ATOM 735 C CA . GLY A 1 94 ? 0.748 -6.410 -16.017 1.00 95.00 94 GLY A CA 1
ATOM 736 C C . GLY A 1 94 ? -0.458 -7.153 -15.455 1.00 95.00 94 GLY A C 1
ATOM 737 O O . GLY A 1 94 ? -0.705 -8.295 -15.850 1.00 95.00 94 GLY A O 1
ATOM 738 N N . GLY A 1 95 ? -1.231 -6.515 -14.574 1.00 92.81 95 GLY A N 1
ATOM 739 C CA . GLY A 1 95 ? -2.448 -7.107 -14.032 1.00 92.81 95 GLY A CA 1
ATOM 740 C C . GLY A 1 95 ? -2.192 -8.400 -13.233 1.00 92.81 95 GLY A C 1
ATOM 741 O O . GLY A 1 95 ? -1.057 -8.715 -12.856 1.00 92.81 95 GLY A O 1
ATOM 742 N N . PRO A 1 96 ? -3.240 -9.223 -13.046 1.00 92.50 96 PRO A N 1
ATOM 743 C CA . PRO A 1 96 ? -3.122 -10.529 -12.397 1.00 92.50 96 PRO A CA 1
ATOM 744 C C . PRO A 1 96 ? -2.118 -11.477 -13.074 1.00 92.50 96 PRO A C 1
ATOM 746 O O . PRO A 1 96 ? -1.474 -12.271 -12.394 1.00 92.50 96 PRO A O 1
ATOM 749 N N . ALA A 1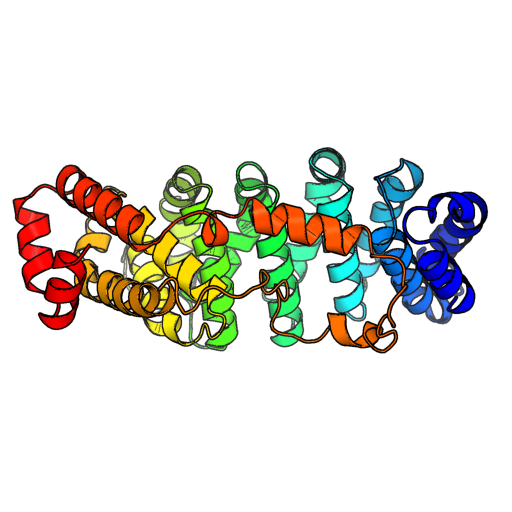 97 ? -1.946 -11.382 -14.399 1.00 95.25 97 ALA A N 1
ATOM 750 C CA . ALA A 1 97 ? -1.002 -12.216 -15.146 1.00 95.25 97 ALA A CA 1
ATOM 751 C C . ALA A 1 97 ? 0.453 -11.975 -14.708 1.00 95.25 97 ALA A C 1
ATOM 753 O O . ALA A 1 97 ? 1.222 -12.924 -14.563 1.00 95.25 97 ALA A O 1
ATOM 754 N N . PHE A 1 98 ? 0.817 -10.717 -14.437 1.00 96.88 98 PHE A N 1
ATOM 755 C CA . PHE A 1 98 ? 2.136 -10.388 -13.902 1.00 96.88 98 PHE A CA 1
ATOM 756 C C . PHE A 1 98 ? 2.355 -10.989 -12.511 1.00 96.88 98 PHE A C 1
ATOM 758 O O . PHE A 1 98 ? 3.395 -11.603 -12.278 1.00 96.88 98 PHE A O 1
ATOM 765 N N . LEU A 1 99 ? 1.376 -10.887 -11.604 1.00 93.81 99 LEU A N 1
ATOM 766 C CA . LEU A 1 99 ? 1.499 -11.506 -10.281 1.00 93.81 99 LEU A CA 1
ATOM 767 C C . LEU A 1 99 ? 1.648 -13.027 -10.369 1.00 93.81 99 LEU A C 1
ATOM 769 O O . LEU A 1 99 ? 2.525 -13.586 -9.716 1.00 93.81 99 LEU A O 1
ATOM 773 N N . GLN A 1 100 ? 0.859 -13.695 -11.211 1.00 93.38 100 GLN A N 1
ATOM 774 C CA . GLN A 1 100 ? 0.960 -15.146 -11.399 1.00 93.38 100 GLN A CA 1
ATOM 775 C C . GLN A 1 100 ? 2.362 -15.584 -11.846 1.00 93.38 100 GLN A C 1
ATOM 777 O O . GLN A 1 100 ? 2.848 -16.623 -11.405 1.00 93.38 100 GLN A O 1
ATOM 782 N N . GLN A 1 101 ? 3.021 -14.792 -12.694 1.00 96.12 101 GLN A N 1
ATOM 783 C CA . GLN A 1 101 ? 4.340 -15.124 -13.228 1.00 96.12 101 GLN A CA 1
ATOM 784 C C . GLN A 1 101 ? 5.499 -14.682 -12.319 1.00 96.12 101 GLN A C 1
ATOM 786 O O . GLN A 1 101 ? 6.523 -15.364 -12.252 1.00 96.12 101 GLN A O 1
ATOM 791 N N . HIS A 1 102 ? 5.367 -13.545 -11.631 1.00 96.88 102 HIS A N 1
ATOM 792 C CA . HIS A 1 102 ? 6.502 -12.848 -11.018 1.00 96.88 102 HIS A CA 1
ATOM 793 C C . HIS A 1 102 ? 6.346 -12.506 -9.529 1.00 96.88 102 HIS A C 1
ATOM 795 O O . HIS A 1 102 ? 7.298 -11.975 -8.951 1.00 96.88 102 HIS A O 1
ATOM 801 N N . ALA A 1 103 ? 5.230 -12.853 -8.869 1.00 94.62 103 ALA A N 1
ATOM 802 C CA . ALA A 1 103 ? 5.013 -12.539 -7.449 1.00 94.62 103 ALA A CA 1
ATOM 803 C C . ALA A 1 103 ? 6.164 -13.011 -6.548 1.00 94.62 103 ALA A C 1
ATOM 805 O O . ALA A 1 103 ? 6.637 -12.243 -5.718 1.00 94.62 103 ALA A O 1
ATOM 806 N N . GLY A 1 104 ? 6.679 -14.230 -6.745 1.00 96.81 104 GLY A N 1
ATOM 807 C CA . GLY A 1 104 ? 7.770 -14.756 -5.917 1.00 96.81 104 GLY A CA 1
ATOM 808 C C . GLY A 1 104 ? 9.061 -13.929 -5.998 1.00 96.81 104 GLY A C 1
ATOM 809 O O . GLY A 1 104 ? 9.722 -13.713 -4.985 1.00 96.81 104 GLY A O 1
ATOM 810 N N . SER A 1 105 ? 9.415 -13.433 -7.186 1.00 97.12 105 SER A N 1
ATOM 811 C CA . SER A 1 105 ? 10.583 -12.559 -7.360 1.00 97.12 105 SER A CA 1
ATOM 812 C C . SER A 1 105 ? 10.320 -11.149 -6.832 1.00 97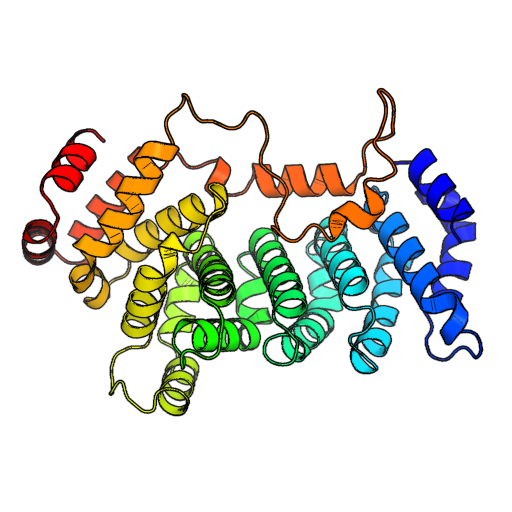.12 105 SER A C 1
ATOM 814 O O . SER A 1 105 ? 11.188 -10.578 -6.178 1.00 97.12 105 SER A O 1
ATOM 816 N N . LEU A 1 106 ? 9.120 -10.609 -7.068 1.00 97.50 106 LEU A N 1
ATOM 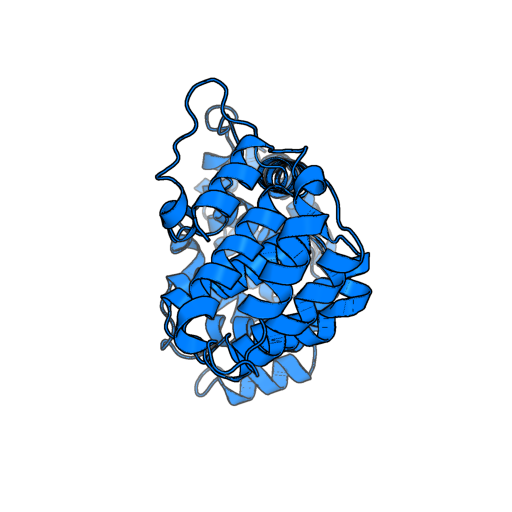817 C CA . LEU A 1 106 ? 8.701 -9.301 -6.563 1.00 97.50 106 LEU A CA 1
ATOM 818 C C . LEU A 1 106 ? 8.746 -9.248 -5.029 1.00 97.50 106 LEU A C 1
ATOM 820 O O . LEU A 1 106 ? 9.387 -8.368 -4.461 1.00 97.50 106 LEU A O 1
ATOM 824 N N . VAL A 1 107 ? 8.123 -10.225 -4.364 1.00 97.50 107 VAL A N 1
ATOM 825 C CA . VAL A 1 107 ? 8.098 -10.335 -2.899 1.00 97.50 107 VAL A CA 1
ATOM 826 C C . VAL A 1 107 ? 9.510 -10.473 -2.347 1.00 97.50 107 VAL A C 1
ATOM 828 O O . VAL A 1 107 ? 9.844 -9.783 -1.393 1.00 97.50 107 VAL A O 1
ATOM 831 N N . ARG A 1 108 ? 10.364 -11.303 -2.962 1.00 96.81 108 ARG A N 1
ATOM 832 C CA . ARG A 1 108 ? 11.757 -11.469 -2.521 1.00 96.81 108 ARG A CA 1
ATOM 833 C C . ARG A 1 108 ? 12.526 -10.149 -2.542 1.00 96.81 108 ARG A C 1
ATOM 835 O O . ARG A 1 108 ? 13.195 -9.837 -1.565 1.00 96.81 108 ARG A O 1
ATOM 842 N N . MET A 1 109 ? 12.415 -9.375 -3.625 1.00 97.00 109 MET A N 1
ATOM 843 C CA . MET A 1 109 ? 13.094 -8.078 -3.740 1.00 97.00 109 MET A CA 1
ATOM 844 C C . MET A 1 109 ? 12.581 -7.075 -2.698 1.00 97.00 109 MET A C 1
ATOM 846 O O . MET A 1 109 ? 13.380 -6.384 -2.072 1.00 97.00 109 MET A O 1
ATOM 850 N N . ILE A 1 110 ? 11.266 -7.024 -2.463 1.00 97.88 110 ILE A N 1
ATOM 851 C CA . ILE A 1 110 ? 10.666 -6.179 -1.418 1.00 97.88 110 ILE A CA 1
ATOM 852 C C . ILE A 1 110 ? 11.167 -6.604 -0.031 1.00 97.88 110 ILE A C 1
ATOM 854 O O . ILE A 1 110 ? 11.605 -5.765 0.758 1.00 97.88 110 ILE A O 1
ATOM 858 N N . ASP A 1 111 ? 11.137 -7.904 0.260 1.00 96.75 111 ASP A N 1
ATOM 859 C CA . ASP A 1 111 ? 11.537 -8.469 1.547 1.00 96.75 111 ASP A CA 1
ATOM 860 C C . ASP A 1 111 ? 13.018 -8.206 1.862 1.00 96.75 111 ASP A C 1
ATOM 862 O O . ASP A 1 111 ? 13.353 -7.894 3.008 1.00 96.75 111 ASP A O 1
ATOM 866 N N . ALA A 1 112 ? 13.889 -8.246 0.847 1.00 95.81 112 ALA A N 1
ATOM 867 C CA . ALA A 1 112 ? 15.310 -7.935 0.991 1.00 95.81 112 ALA A CA 1
ATOM 868 C C . ALA A 1 112 ? 15.556 -6.472 1.402 1.00 95.81 112 ALA A C 1
ATOM 870 O O . ALA A 1 112 ? 16.524 -6.188 2.106 1.00 95.81 112 ALA A O 1
ATOM 871 N N . VAL A 1 113 ? 14.683 -5.548 0.989 1.00 95.19 113 VAL A N 1
ATOM 872 C CA . VAL A 1 113 ? 14.838 -4.108 1.240 1.00 95.19 113 VAL A CA 1
ATOM 873 C C . VAL A 1 113 ? 14.230 -3.690 2.580 1.00 95.19 113 VAL A C 1
ATOM 875 O O . VAL A 1 113 ? 14.852 -2.934 3.331 1.00 95.19 113 VAL A O 1
ATOM 878 N N . VAL A 1 114 ? 13.022 -4.161 2.900 1.00 94.44 114 VAL A N 1
ATOM 879 C CA . VAL A 1 114 ? 12.279 -3.736 4.099 1.00 94.44 114 VAL A CA 1
ATOM 880 C C . VAL A 1 114 ? 13.046 -4.126 5.370 1.00 94.44 114 VAL A C 1
ATOM 882 O O . VAL A 1 114 ? 13.214 -5.304 5.676 1.00 94.44 114 VAL A O 1
ATOM 885 N N . GLY A 1 115 ? 13.503 -3.112 6.114 1.00 91.06 115 GLY A N 1
ATOM 886 C CA . GLY A 1 115 ? 14.287 -3.255 7.348 1.00 91.06 115 GLY A CA 1
ATOM 887 C C . GLY A 1 115 ? 15.809 -3.251 7.163 1.00 91.06 115 GLY A C 1
ATOM 888 O O . GLY A 1 115 ? 16.529 -3.184 8.152 1.00 91.06 115 GLY A O 1
ATOM 889 N N . ASN A 1 116 ? 16.310 -3.266 5.923 1.00 93.12 116 ASN A N 1
ATOM 890 C CA . ASN A 1 116 ? 17.748 -3.386 5.633 1.00 93.12 116 ASN A CA 1
ATOM 891 C C . ASN A 1 116 ? 18.348 -2.157 4.930 1.00 93.12 116 ASN A C 1
ATOM 893 O O . ASN A 1 116 ? 19.535 -2.141 4.603 1.00 93.12 116 ASN A O 1
ATOM 897 N N . VAL A 1 117 ? 17.545 -1.122 4.673 1.00 93.56 117 VAL A N 1
ATOM 898 C CA . VAL A 1 117 ? 17.975 0.107 3.990 1.00 93.56 117 VAL A CA 1
ATOM 899 C C . VAL A 1 117 ? 17.650 1.352 4.808 1.00 93.56 117 VAL A C 1
ATOM 901 O O . VAL A 1 117 ? 16.882 1.320 5.766 1.00 93.56 117 VAL A O 1
ATOM 904 N N . LYS A 1 118 ? 18.225 2.488 4.403 1.00 92.56 118 LYS A N 1
ATOM 905 C CA . LYS A 1 118 ? 17.946 3.787 5.028 1.00 92.56 118 LYS A CA 1
ATOM 906 C C . LYS A 1 118 ? 16.482 4.189 4.852 1.00 92.56 118 LYS A C 1
ATOM 908 O O . LYS A 1 118 ? 15.853 3.867 3.847 1.00 92.56 118 LYS A O 1
ATOM 913 N N . GLU A 1 119 ? 15.998 5.003 5.782 1.00 92.25 119 GLU A N 1
ATOM 914 C CA . GLU A 1 119 ? 14.617 5.491 5.866 1.00 92.25 119 GLU A CA 1
ATOM 915 C C . GLU A 1 119 ? 13.992 5.893 4.518 1.00 92.25 119 GLU A C 1
ATOM 917 O O . GLU A 1 119 ? 12.952 5.354 4.150 1.00 92.25 119 GLU A O 1
ATOM 922 N N . LYS A 1 120 ? 14.645 6.762 3.731 1.00 90.69 120 LYS A N 1
ATOM 923 C CA . LYS A 1 120 ? 14.118 7.217 2.427 1.00 90.69 120 LYS A CA 1
ATOM 924 C C . LYS A 1 120 ? 13.861 6.061 1.449 1.00 90.69 120 LYS A C 1
ATOM 926 O O . LYS A 1 120 ? 12.845 6.040 0.763 1.00 90.69 120 LYS A O 1
ATOM 931 N N . ALA A 1 121 ? 14.795 5.115 1.375 1.00 91.06 121 ALA A N 1
ATOM 932 C CA . ALA A 1 121 ? 14.699 3.941 0.511 1.00 91.06 121 ALA A CA 1
ATOM 933 C C . ALA A 1 121 ? 13.630 2.958 1.013 1.00 91.06 121 ALA A C 1
ATOM 935 O O . ALA A 1 121 ? 12.897 2.375 0.220 1.00 91.06 121 ALA A O 1
ATOM 936 N N . MET A 1 122 ? 13.505 2.820 2.331 1.00 92.56 122 MET A N 1
ATOM 937 C CA . MET A 1 122 ? 12.493 1.971 2.949 1.00 92.56 122 MET A CA 1
ATOM 938 C C . MET A 1 122 ? 11.083 2.514 2.694 1.00 92.56 122 MET A C 1
ATOM 940 O O . MET A 1 122 ? 10.217 1.764 2.259 1.00 92.56 122 MET A O 1
ATOM 944 N N . LEU A 1 123 ? 10.862 3.818 2.882 1.00 92.94 123 LEU A N 1
ATOM 945 C CA . LEU A 1 123 ? 9.564 4.466 2.653 1.00 92.94 123 LEU A CA 1
ATOM 946 C C . LEU A 1 123 ? 9.098 4.355 1.196 1.00 92.94 123 LEU A C 1
ATOM 948 O O . LEU A 1 123 ? 7.911 4.154 0.948 1.00 92.94 123 LEU A O 1
ATOM 952 N N . LEU A 1 124 ? 10.031 4.412 0.243 1.00 93.62 124 LEU A N 1
ATOM 953 C CA . LEU A 1 124 ? 9.757 4.169 -1.172 1.00 93.62 124 LEU A CA 1
ATOM 954 C C . LEU A 1 124 ? 9.195 2.752 -1.407 1.00 93.62 124 LEU A C 1
ATOM 956 O O . LEU A 1 124 ? 8.165 2.595 -2.059 1.00 93.62 124 LEU A O 1
ATOM 960 N N . VAL A 1 125 ? 9.832 1.723 -0.840 1.00 96.50 125 VAL A N 1
ATOM 961 C CA . VAL A 1 125 ? 9.378 0.330 -0.995 1.00 96.50 125 VAL A CA 1
ATOM 962 C C . VAL A 1 125 ? 8.096 0.047 -0.211 1.00 96.50 125 VAL A C 1
ATOM 964 O O . VAL A 1 125 ? 7.235 -0.673 -0.709 1.00 96.50 125 VAL A O 1
ATOM 967 N N . ILE A 1 126 ? 7.903 0.652 0.964 1.00 96.25 126 ILE A N 1
ATOM 968 C CA . ILE A 1 126 ? 6.627 0.574 1.698 1.00 96.25 126 ILE A CA 1
ATOM 969 C C . ILE A 1 126 ? 5.488 1.175 0.854 1.00 96.25 126 ILE A C 1
ATOM 971 O O . ILE A 1 126 ? 4.395 0.611 0.809 1.00 96.25 126 ILE A O 1
ATOM 975 N N . GLY A 1 127 ? 5.749 2.268 0.129 1.00 94.69 127 GLY A N 1
ATOM 976 C CA . GLY A 1 127 ? 4.808 2.836 -0.840 1.00 94.69 127 GLY A CA 1
ATOM 977 C C . GLY A 1 127 ? 4.442 1.859 -1.964 1.00 94.69 127 GLY A C 1
ATOM 978 O O . GLY A 1 127 ? 3.266 1.709 -2.285 1.00 94.69 127 GLY A O 1
ATOM 979 N N . LEU A 1 128 ? 5.416 1.123 -2.509 1.00 96.25 128 LEU A N 1
ATOM 980 C CA . LEU A 1 128 ? 5.145 0.065 -3.491 1.00 96.25 128 LEU A CA 1
ATOM 981 C C . LEU A 1 128 ? 4.261 -1.050 -2.904 1.00 96.25 128 LEU A C 1
ATOM 983 O O . LEU A 1 128 ? 3.324 -1.497 -3.563 1.00 96.25 128 LEU A O 1
ATOM 987 N N . VAL A 1 129 ? 4.524 -1.485 -1.667 1.00 98.12 129 VAL A N 1
ATOM 988 C CA . VAL A 1 129 ? 3.701 -2.496 -0.976 1.00 98.12 129 VAL A CA 1
ATOM 989 C C . VAL A 1 129 ? 2.245 -2.033 -0.861 1.00 98.12 129 VAL A C 1
ATOM 991 O O . VAL A 1 129 ? 1.331 -2.813 -1.131 1.00 98.12 129 VAL A O 1
ATOM 994 N N . ASP A 1 130 ? 2.027 -0.758 -0.529 1.00 96.25 130 ASP A N 1
ATOM 995 C CA . ASP A 1 130 ? 0.694 -0.151 -0.487 1.00 96.25 130 ASP A CA 1
ATOM 996 C C . ASP A 1 130 ? -0.032 -0.250 -1.838 1.00 96.25 130 ASP A C 1
ATOM 998 O O . ASP A 1 130 ? -1.180 -0.694 -1.880 1.00 96.25 130 ASP A O 1
ATOM 1002 N N . VAL A 1 131 ? 0.647 0.100 -2.938 1.00 95.31 131 VAL A N 1
ATOM 1003 C CA . VAL A 1 131 ? 0.088 0.036 -4.302 1.00 95.31 131 VAL A CA 1
ATOM 1004 C C . VAL A 1 131 ? -0.241 -1.402 -4.705 1.00 95.31 131 VAL A C 1
ATOM 1006 O O . VAL A 1 131 ? -1.297 -1.649 -5.290 1.00 95.31 131 VAL A O 1
ATOM 1009 N N . ILE A 1 132 ? 0.621 -2.370 -4.376 1.00 97.12 132 ILE A N 1
ATOM 1010 C CA . ILE A 1 132 ? 0.378 -3.785 -4.689 1.00 97.12 132 ILE A CA 1
ATOM 1011 C C . ILE A 1 132 ? -0.892 -4.276 -3.982 1.00 97.12 132 ILE A C 1
ATOM 1013 O O . ILE A 1 132 ? -1.747 -4.885 -4.623 1.00 97.12 132 ILE A O 1
ATOM 1017 N N . ILE A 1 133 ? -1.050 -3.981 -2.687 1.00 97.44 133 ILE A N 1
ATOM 1018 C CA . ILE A 1 133 ? -2.244 -4.375 -1.921 1.00 97.44 133 ILE A CA 1
ATOM 1019 C C . ILE A 1 133 ? -3.485 -3.645 -2.441 1.00 97.44 133 ILE A C 1
ATOM 1021 O O . ILE A 1 133 ? -4.537 -4.262 -2.577 1.00 97.44 133 ILE A O 1
ATOM 1025 N N . GLN A 1 134 ? -3.357 -2.363 -2.796 1.00 94.94 134 GLN A N 1
ATOM 1026 C CA . GLN A 1 134 ? -4.447 -1.583 -3.381 1.00 94.94 134 GLN A CA 1
ATOM 1027 C C . GLN A 1 134 ? -4.959 -2.199 -4.690 1.00 94.94 134 GLN A C 1
ATOM 1029 O O . GLN A 1 134 ? -6.167 -2.211 -4.923 1.00 94.94 134 GLN A O 1
ATOM 1034 N N . CYS A 1 135 ? -4.054 -2.708 -5.530 1.00 95.31 135 CYS A N 1
ATOM 1035 C CA . CYS A 1 135 ? -4.402 -3.344 -6.800 1.00 95.31 135 CYS A CA 1
ATOM 1036 C C . CYS A 1 135 ? -4.938 -4.776 -6.625 1.00 95.31 135 CYS A C 1
ATOM 1038 O O . CYS A 1 135 ? -5.807 -5.189 -7.392 1.00 95.31 135 CYS A O 1
ATOM 1040 N N . TYR A 1 136 ? -4.432 -5.525 -5.639 1.00 96.19 136 TYR A N 1
ATOM 1041 C CA . TYR A 1 136 ? -4.691 -6.963 -5.468 1.00 96.19 136 TYR A CA 1
ATOM 1042 C C . TYR A 1 136 ? -4.982 -7.328 -3.998 1.00 96.19 136 TYR A C 1
ATOM 1044 O O . TYR A 1 136 ? -4.202 -8.040 -3.359 1.00 96.19 136 TYR A O 1
ATOM 1052 N N . PRO A 1 137 ? -6.095 -6.844 -3.420 1.00 96.00 137 PRO A N 1
ATOM 1053 C CA . PRO A 1 137 ? -6.352 -6.942 -1.980 1.00 96.00 137 PRO A CA 1
ATOM 1054 C C . PRO A 1 137 ? -6.581 -8.371 -1.462 1.00 96.00 137 PRO A C 1
ATOM 1056 O O . PRO A 1 137 ? -6.464 -8.614 -0.259 1.00 96.00 137 PRO A O 1
ATOM 1059 N N . ALA A 1 138 ? -6.913 -9.326 -2.336 1.00 95.25 138 ALA A N 1
ATOM 1060 C CA . ALA A 1 138 ? -7.101 -10.723 -1.953 1.00 95.25 138 ALA A CA 1
ATOM 1061 C C . ALA A 1 138 ? -5.791 -11.523 -2.034 1.00 95.25 138 ALA A C 1
ATOM 1063 O O . ALA A 1 138 ? -5.476 -12.285 -1.123 1.00 95.25 138 ALA A O 1
ATOM 1064 N N . GLU A 1 139 ? -5.019 -11.336 -3.104 1.00 95.12 139 GLU A N 1
ATOM 1065 C CA . GLU A 1 139 ? -3.844 -12.144 -3.437 1.00 95.12 139 GLU A CA 1
ATOM 1066 C C . GLU A 1 139 ? -2.548 -11.607 -2.825 1.00 95.12 139 GLU A C 1
ATOM 1068 O O . GLU A 1 139 ? -1.674 -12.388 -2.443 1.00 95.12 139 GLU A O 1
ATOM 1073 N N . ALA A 1 140 ? -2.401 -10.282 -2.730 1.00 96.69 140 ALA A N 1
ATOM 1074 C CA . ALA A 1 140 ? -1.160 -9.666 -2.278 1.00 96.69 140 ALA A CA 1
ATOM 1075 C C . ALA A 1 140 ? -0.872 -9.866 -0.783 1.00 96.69 140 ALA A C 1
ATOM 1077 O O . ALA A 1 140 ? 0.274 -10.195 -0.471 1.00 96.69 140 ALA A O 1
ATOM 1078 N N . PRO A 1 141 ? -1.834 -9.705 0.155 1.00 97.75 141 PRO A N 1
ATOM 1079 C CA . PRO A 1 141 ? -1.517 -9.819 1.576 1.00 97.75 141 PRO A CA 1
ATOM 1080 C C . PRO A 1 141 ? -0.933 -11.184 1.984 1.00 97.75 141 PRO A C 1
ATOM 1082 O O . PRO A 1 141 ? 0.095 -11.166 2.662 1.00 97.75 141 PRO A O 1
ATOM 1085 N N . PRO A 1 142 ? -1.474 -12.343 1.538 1.00 97.00 142 PRO A N 1
ATOM 1086 C CA . PRO A 1 142 ? -0.851 -13.646 1.793 1.00 97.00 142 PRO A CA 1
ATOM 1087 C C . PRO A 1 142 ? 0.541 -13.784 1.167 1.00 97.00 142 PRO A C 1
ATOM 1089 O O . PRO A 1 142 ? 1.456 -14.312 1.790 1.00 97.00 142 PRO A O 1
ATOM 1092 N N . ALA A 1 143 ? 0.734 -13.287 -0.060 1.00 96.75 143 ALA A N 1
ATOM 1093 C CA . ALA A 1 143 ? 2.033 -13.352 -0.730 1.00 96.75 143 ALA A CA 1
ATOM 1094 C C . ALA A 1 143 ? 3.105 -12.496 -0.028 1.00 96.75 143 ALA A C 1
ATOM 1096 O O . ALA A 1 143 ? 4.285 -12.828 -0.078 1.00 96.75 143 ALA A O 1
ATOM 1097 N N . LEU A 1 144 ? 2.697 -11.406 0.628 1.00 97.81 144 LEU A N 1
ATOM 1098 C CA . LEU A 1 144 ? 3.557 -10.450 1.328 1.00 97.81 144 LEU A CA 1
ATOM 1099 C C . LEU A 1 144 ? 3.626 -10.695 2.845 1.00 97.81 144 LEU A C 1
ATOM 1101 O O . LEU A 1 144 ? 4.063 -9.805 3.570 1.00 97.81 144 LEU A O 1
ATOM 1105 N N . GLU A 1 145 ? 3.217 -11.862 3.354 1.00 97.69 145 GLU A N 1
ATOM 1106 C CA . GLU A 1 145 ? 3.093 -12.107 4.801 1.00 97.69 145 GLU A CA 1
ATOM 1107 C C . GLU A 1 145 ? 4.372 -11.768 5.592 1.00 97.69 145 GLU A C 1
ATOM 1109 O O . GLU A 1 145 ? 4.292 -11.073 6.608 1.00 97.69 145 GLU A O 1
ATOM 1114 N N . SER A 1 146 ? 5.557 -12.162 5.104 1.00 96.69 146 SER A N 1
ATOM 1115 C CA . SER A 1 146 ? 6.843 -11.845 5.756 1.00 96.69 146 SER A CA 1
ATOM 1116 C C . SER A 1 146 ? 7.123 -10.340 5.811 1.00 96.69 146 SER A C 1
ATOM 1118 O O . SER A 1 146 ? 7.641 -9.821 6.802 1.00 96.69 146 SER A O 1
ATOM 1120 N N . VAL A 1 147 ? 6.735 -9.617 4.761 1.00 98.19 147 VAL A N 1
ATOM 1121 C CA . VAL A 1 147 ? 6.865 -8.163 4.680 1.00 98.19 147 VAL A CA 1
ATOM 1122 C C . VAL A 1 147 ? 5.898 -7.511 5.663 1.00 98.19 147 VAL A C 1
ATOM 1124 O O . VAL A 1 147 ? 6.312 -6.655 6.438 1.00 98.19 147 VAL A O 1
ATOM 1127 N N . LEU A 1 148 ? 4.636 -7.951 5.709 1.00 98.38 148 LEU A N 1
ATOM 1128 C CA . LEU A 1 148 ? 3.641 -7.448 6.662 1.00 98.38 148 LEU A CA 1
ATOM 1129 C C . LEU A 1 148 ? 4.065 -7.693 8.118 1.00 98.38 148 LEU A C 1
ATOM 1131 O O . LEU A 1 148 ? 3.874 -6.823 8.965 1.00 98.38 148 LEU A O 1
ATOM 1135 N N . GLN A 1 149 ? 4.695 -8.835 8.405 1.00 96.38 149 GLN A N 1
ATOM 1136 C CA . GLN A 1 149 ? 5.306 -9.134 9.702 1.00 96.38 149 GLN A CA 1
ATOM 1137 C C . GLN A 1 149 ? 6.415 -8.135 10.063 1.00 96.38 149 GLN A C 1
ATOM 1139 O O . GLN A 1 149 ? 6.421 -7.603 11.174 1.00 96.38 149 GLN A O 1
ATOM 1144 N N . LYS A 1 150 ? 7.318 -7.813 9.126 1.00 95.62 150 LYS A N 1
ATOM 1145 C CA . LYS A 1 150 ? 8.346 -6.776 9.329 1.00 95.62 150 LYS A CA 1
ATOM 1146 C C . LYS A 1 150 ? 7.727 -5.404 9.585 1.00 95.62 150 LYS A C 1
ATOM 1148 O O . LYS A 1 150 ? 8.149 -4.724 10.515 1.00 95.62 150 LYS A O 1
ATOM 1153 N N . LEU A 1 151 ? 6.701 -5.017 8.821 1.00 96.94 151 LEU A N 1
ATOM 1154 C CA . LEU A 1 151 ? 5.985 -3.753 9.032 1.00 96.94 151 LEU A CA 1
ATOM 1155 C C . LEU A 1 151 ? 5.320 -3.707 10.412 1.00 96.94 151 LEU A C 1
ATOM 1157 O O . LEU A 1 151 ? 5.415 -2.698 11.105 1.00 96.94 151 LEU A O 1
ATOM 1161 N N . LEU A 1 152 ? 4.704 -4.806 10.854 1.00 95.75 152 LEU A N 1
ATOM 1162 C CA . LEU A 1 152 ? 4.122 -4.905 12.190 1.00 95.75 152 LEU A CA 1
ATOM 1163 C C . LEU A 1 152 ? 5.180 -4.725 13.288 1.00 95.75 152 LEU A C 1
ATOM 1165 O O . LEU A 1 152 ? 4.950 -3.988 14.246 1.00 95.75 152 LEU A O 1
ATOM 1169 N N . VAL A 1 153 ? 6.355 -5.341 13.131 1.00 93.44 153 VAL A N 1
ATOM 1170 C CA . VAL A 1 153 ? 7.488 -5.149 14.048 1.00 93.44 153 VAL A CA 1
ATOM 1171 C C . VAL A 1 153 ? 7.992 -3.708 14.024 1.00 93.44 153 VAL A C 1
ATOM 1173 O O . VAL A 1 153 ? 8.280 -3.172 15.084 1.00 93.44 153 VAL A O 1
ATOM 1176 N N . MET A 1 154 ? 8.052 -3.043 12.867 1.00 92.94 154 MET A N 1
ATOM 1177 C CA . MET A 1 154 ? 8.427 -1.622 12.798 1.00 92.94 154 MET A CA 1
ATOM 1178 C C . MET A 1 154 ? 7.443 -0.733 13.564 1.00 92.94 154 MET A C 1
ATOM 1180 O O . MET A 1 154 ? 7.851 0.235 14.198 1.00 92.94 154 MET A O 1
ATOM 1184 N N . ILE A 1 155 ? 6.150 -1.065 13.524 1.00 93.75 155 ILE A N 1
ATOM 1185 C CA . ILE A 1 155 ? 5.100 -0.312 14.217 1.00 93.75 155 ILE A CA 1
ATOM 1186 C C . ILE A 1 155 ? 5.187 -0.531 15.727 1.00 93.75 155 ILE A C 1
ATOM 1188 O O . ILE A 1 155 ? 5.178 0.444 16.477 1.00 93.75 155 ILE A O 1
ATOM 1192 N N . VAL A 1 156 ? 5.260 -1.789 16.171 1.00 91.38 156 VAL A N 1
ATOM 1193 C CA . VAL A 1 156 ? 5.155 -2.186 17.588 1.00 91.38 156 VAL A CA 1
ATOM 1194 C C . VAL A 1 156 ? 6.494 -2.143 18.330 1.00 91.38 156 VAL A C 1
ATOM 1196 O O . VAL A 1 156 ? 6.516 -1.907 19.538 1.00 91.38 156 VAL A O 1
ATOM 1199 N N . GLY A 1 157 ? 7.589 -2.410 17.623 1.00 80.12 157 GLY A N 1
ATOM 1200 C CA . GLY A 1 157 ? 8.929 -2.622 18.163 1.00 80.12 157 GLY A CA 1
ATOM 1201 C C . GLY A 1 157 ? 9.584 -1.377 18.778 1.00 80.12 157 GLY A C 1
ATOM 1202 O O . GLY A 1 157 ? 8.950 -0.327 18.928 1.00 80.12 157 GLY A O 1
ATOM 1203 N N . PRO A 1 158 ? 10.864 -1.489 19.184 1.00 67.38 158 PRO A N 1
ATOM 1204 C CA . PRO A 1 158 ? 11.589 -0.399 19.832 1.00 67.38 158 PRO A CA 1
ATOM 1205 C C . PRO A 1 158 ? 11.692 0.843 18.933 1.00 67.38 158 PRO A C 1
ATOM 1207 O O . PRO A 1 158 ? 11.586 0.771 17.710 1.00 67.38 158 PRO A O 1
ATOM 1210 N N . THR A 1 159 ? 11.901 2.006 19.557 1.00 65.88 159 THR A N 1
ATOM 1211 C CA . THR A 1 159 ? 11.842 3.355 18.956 1.00 65.88 159 THR A CA 1
ATOM 1212 C C . THR A 1 159 ? 13.001 3.689 18.003 1.00 65.88 159 THR A C 1
ATOM 1214 O O . THR A 1 159 ? 13.448 4.830 17.953 1.00 65.88 159 THR A O 1
ATOM 1217 N N . GLU A 1 160 ? 13.528 2.709 17.274 1.00 80.00 160 GLU A N 1
ATOM 1218 C CA . GLU A 1 160 ? 14.611 2.908 16.303 1.00 80.00 160 GLU A CA 1
ATOM 1219 C C . GLU A 1 160 ? 14.091 3.471 14.974 1.00 80.00 160 GLU A C 1
ATOM 1221 O O . GLU A 1 160 ? 14.797 4.207 14.286 1.00 80.00 160 GLU A O 1
ATOM 1226 N N . TYR A 1 161 ? 12.837 3.170 14.630 1.00 87.69 161 TYR A N 1
ATOM 1227 C CA . TYR A 1 161 ? 12.183 3.695 13.436 1.00 87.69 161 TYR A CA 1
ATOM 1228 C C . TYR A 1 161 ? 11.539 5.056 13.704 1.00 87.69 161 TYR A C 1
ATOM 1230 O O . TYR A 1 161 ? 10.887 5.253 14.733 1.00 87.69 161 TYR A O 1
ATOM 1238 N N . SER A 1 162 ? 11.681 5.976 12.744 1.00 90.50 162 SER A N 1
ATOM 1239 C CA . SER A 1 162 ? 11.041 7.291 12.792 1.00 90.50 162 SER A CA 1
ATOM 1240 C C . SER A 1 162 ? 9.515 7.168 12.808 1.00 90.50 162 SER A C 1
ATOM 1242 O O . SER A 1 162 ? 8.939 6.219 12.265 1.00 90.50 162 SER A O 1
ATOM 1244 N N . ASP A 1 163 ? 8.840 8.165 13.381 1.00 90.94 163 ASP A N 1
ATOM 1245 C CA . ASP A 1 163 ? 7.373 8.209 13.417 1.00 90.94 163 ASP A CA 1
ATOM 1246 C C . ASP A 1 163 ? 6.764 8.148 12.009 1.00 90.94 163 ASP A C 1
ATOM 1248 O O . ASP A 1 163 ? 5.744 7.495 11.813 1.00 90.94 163 ASP A O 1
ATOM 1252 N N . LEU A 1 164 ? 7.443 8.714 11.006 1.00 90.25 164 LEU A N 1
ATOM 1253 C CA . LEU A 1 164 ? 7.020 8.644 9.610 1.00 90.25 164 LEU A CA 1
ATOM 1254 C C . LEU A 1 164 ? 7.042 7.209 9.058 1.00 90.25 164 LEU A C 1
ATOM 1256 O O . LEU A 1 164 ? 6.091 6.794 8.394 1.00 90.25 164 LEU A O 1
ATOM 1260 N N . VAL A 1 165 ? 8.091 6.428 9.340 1.00 91.62 165 VAL A N 1
ATOM 1261 C CA . VAL A 1 165 ? 8.165 5.007 8.950 1.00 91.62 165 VAL A CA 1
ATOM 1262 C C . VAL A 1 165 ? 7.073 4.203 9.635 1.00 91.62 165 VAL A C 1
ATOM 1264 O O . VAL A 1 165 ? 6.401 3.402 8.982 1.00 91.62 165 VAL A O 1
ATOM 1267 N N . ARG A 1 166 ? 6.862 4.436 10.931 1.00 93.19 166 ARG A N 1
ATOM 1268 C CA . ARG A 1 166 ? 5.833 3.749 11.721 1.00 93.19 166 ARG A CA 1
ATOM 1269 C C . ARG A 1 166 ? 4.437 4.067 11.201 1.00 93.19 166 ARG A C 1
ATOM 1271 O O . ARG A 1 166 ? 3.675 3.145 10.924 1.00 93.19 166 ARG A O 1
ATOM 1278 N N . GLY A 1 167 ? 4.135 5.347 10.989 1.00 92.75 167 GLY A N 1
ATOM 1279 C CA . GLY A 1 167 ? 2.873 5.810 10.420 1.00 92.75 167 GLY A CA 1
ATOM 1280 C C . GLY A 1 167 ? 2.631 5.228 9.029 1.00 92.75 167 GLY A C 1
ATOM 1281 O O . GLY A 1 167 ? 1.582 4.637 8.784 1.00 92.75 167 GLY A O 1
ATOM 1282 N N . THR A 1 168 ? 3.625 5.293 8.136 1.00 92.62 168 THR A N 1
ATOM 1283 C CA . THR A 1 168 ? 3.506 4.753 6.769 1.00 92.62 168 THR A CA 1
ATOM 1284 C C . THR A 1 168 ? 3.294 3.236 6.782 1.00 92.62 168 THR A C 1
ATOM 1286 O O . THR A 1 168 ? 2.393 2.740 6.106 1.00 92.62 168 THR A O 1
ATOM 1289 N N . SER A 1 169 ? 4.042 2.500 7.607 1.00 95.81 169 SER A N 1
ATOM 1290 C CA . SER A 1 169 ? 3.865 1.052 7.798 1.00 95.81 169 SER A CA 1
ATOM 1291 C C . SER A 1 169 ? 2.467 0.719 8.323 1.00 95.81 169 SER A C 1
ATOM 1293 O O . SER A 1 169 ? 1.816 -0.204 7.831 1.00 95.81 169 SER A O 1
ATOM 1295 N N . ALA A 1 170 ? 1.965 1.502 9.282 1.00 96.56 170 ALA A N 1
ATOM 1296 C CA . ALA A 1 170 ? 0.620 1.328 9.809 1.00 96.56 170 ALA A CA 1
ATOM 1297 C C . ALA A 1 170 ? -0.452 1.600 8.748 1.00 96.56 170 ALA A C 1
ATOM 1299 O O . ALA A 1 170 ? -1.443 0.878 8.706 1.00 96.56 170 ALA A O 1
ATOM 1300 N N . THR A 1 171 ? -0.238 2.550 7.829 1.00 95.44 171 THR A N 1
ATOM 1301 C CA . THR A 1 171 ? -1.178 2.778 6.717 1.00 95.44 171 THR A CA 1
ATOM 1302 C C . THR A 1 171 ? -1.264 1.597 5.748 1.00 95.44 171 THR A C 1
ATOM 1304 O O . THR A 1 171 ? -2.343 1.326 5.223 1.00 95.44 171 THR A O 1
ATOM 1307 N N . VAL A 1 172 ? -0.175 0.842 5.563 1.00 97.69 172 VAL A N 1
ATOM 1308 C CA . VAL A 1 172 ? -0.198 -0.401 4.776 1.00 97.69 172 VAL A CA 1
ATOM 1309 C C . VAL A 1 172 ? -1.057 -1.457 5.471 1.00 97.69 172 VAL A C 1
ATOM 1311 O O . VAL A 1 172 ? -1.931 -2.049 4.840 1.00 97.69 172 VAL A O 1
ATOM 1314 N N . LEU A 1 173 ? -0.878 -1.665 6.781 1.00 98.44 173 LEU A N 1
ATOM 1315 C CA . LEU A 1 173 ? -1.737 -2.586 7.536 1.00 98.44 173 LEU A CA 1
ATOM 1316 C C . LEU A 1 173 ? -3.195 -2.106 7.585 1.00 98.44 173 LEU A C 1
ATOM 1318 O O . LEU A 1 173 ? -4.103 -2.923 7.455 1.00 98.44 173 LEU A O 1
ATOM 1322 N N . ALA A 1 174 ? -3.436 -0.796 7.673 1.00 98.19 174 ALA A N 1
ATOM 1323 C CA . ALA A 1 174 ? -4.768 -0.205 7.567 1.00 98.19 174 ALA A CA 1
ATOM 1324 C C . ALA A 1 174 ? -5.434 -0.546 6.225 1.00 98.19 174 ALA A C 1
ATOM 1326 O O . ALA A 1 174 ? -6.619 -0.873 6.182 1.00 98.19 174 ALA A O 1
ATOM 1327 N N . ARG A 1 175 ? -4.672 -0.545 5.124 1.00 97.75 175 ARG A N 1
ATOM 1328 C CA . ARG A 1 175 ? -5.172 -0.986 3.818 1.00 97.75 175 ARG A CA 1
ATOM 1329 C C . ARG A 1 175 ? -5.580 -2.454 3.818 1.00 97.75 175 ARG A C 1
ATOM 1331 O O . ARG A 1 175 ? -6.660 -2.770 3.320 1.00 97.75 175 ARG A O 1
ATOM 1338 N N . VAL A 1 176 ? -4.772 -3.328 4.422 1.00 98.62 176 VAL A N 1
ATOM 1339 C CA . VAL A 1 176 ? -5.123 -4.749 4.585 1.00 98.62 176 VAL A CA 1
ATOM 1340 C C . VAL A 1 176 ? -6.412 -4.893 5.397 1.00 98.62 176 VAL A C 1
ATOM 1342 O O . VAL A 1 176 ? -7.309 -5.615 4.977 1.00 98.62 176 VAL A O 1
ATOM 1345 N N . VAL A 1 177 ? -6.554 -4.164 6.508 1.00 98.44 177 VAL A N 1
ATOM 1346 C CA . VAL A 1 177 ? -7.782 -4.150 7.324 1.00 98.44 177 VAL A CA 1
ATOM 1347 C C . VAL A 1 177 ? -8.998 -3.723 6.500 1.00 98.44 177 VAL A C 1
ATOM 1349 O O . VAL A 1 177 ? -10.031 -4.388 6.542 1.00 98.44 177 VAL A O 1
ATOM 1352 N N . LEU A 1 178 ? -8.890 -2.617 5.758 1.00 97.75 178 LEU A N 1
ATOM 1353 C CA . LEU A 1 178 ? -10.013 -2.035 5.028 1.00 97.75 178 LEU A CA 1
ATOM 1354 C C . LEU A 1 178 ? -10.467 -2.908 3.853 1.00 97.75 178 LEU A C 1
ATOM 1356 O O . LEU A 1 178 ? -11.665 -3.030 3.608 1.00 97.75 178 LEU A O 1
ATOM 1360 N N . GLN A 1 179 ? -9.523 -3.493 3.114 1.00 96.50 179 GLN A N 1
ATOM 1361 C CA . GLN A 1 179 ? -9.824 -4.226 1.882 1.00 96.50 179 GLN A CA 1
ATOM 1362 C C . GLN A 1 179 ? -9.935 -5.745 2.088 1.00 96.50 179 GLN A C 1
ATOM 1364 O O . GLN A 1 179 ? -10.574 -6.417 1.282 1.00 96.50 179 GLN A O 1
ATOM 1369 N N . ASN A 1 180 ? -9.346 -6.293 3.157 1.00 97.62 180 ASN A N 1
ATOM 1370 C CA . ASN A 1 180 ? -9.362 -7.722 3.469 1.00 97.62 180 ASN A CA 1
ATOM 1371 C C . ASN A 1 180 ? -9.268 -7.984 4.989 1.00 97.62 180 ASN A C 1
ATOM 1373 O O . ASN A 1 180 ? -8.326 -8.601 5.497 1.00 97.62 180 ASN A O 1
ATOM 1377 N N . SER A 1 181 ? -10.284 -7.530 5.728 1.00 96.81 181 SER A N 1
ATOM 1378 C CA . SER A 1 181 ? -10.368 -7.675 7.191 1.00 96.81 181 SER A CA 1
ATOM 1379 C C . SER A 1 181 ? -10.288 -9.128 7.669 1.00 96.81 181 SER A C 1
ATOM 1381 O O . SER A 1 181 ? -9.749 -9.392 8.743 1.00 96.81 181 SER A O 1
ATOM 1383 N N . SER A 1 182 ? -10.781 -10.076 6.864 1.00 97.00 182 SER A N 1
ATOM 1384 C CA . SER A 1 182 ? -10.727 -11.508 7.172 1.00 97.00 182 SER A CA 1
ATOM 1385 C C . SER A 1 182 ? -9.293 -12.038 7.221 1.00 97.00 182 SER A C 1
ATOM 1387 O O . SER A 1 182 ? -8.928 -12.727 8.175 1.00 97.00 182 SER A O 1
ATOM 1389 N N . TYR A 1 183 ? -8.458 -11.651 6.251 1.00 98.44 183 TYR A N 1
ATOM 1390 C CA . TYR A 1 183 ? -7.040 -11.981 6.259 1.00 98.44 183 TYR A CA 1
ATOM 1391 C C . TYR A 1 183 ? -6.326 -11.281 7.414 1.00 98.44 183 TYR A C 1
ATOM 1393 O O . TYR A 1 183 ? -5.572 -11.931 8.130 1.00 98.44 183 TYR A O 1
ATOM 1401 N N . PHE A 1 184 ? -6.599 -9.992 7.658 1.00 98.56 184 PHE A N 1
ATOM 1402 C CA . PHE A 1 184 ? -5.982 -9.281 8.784 1.00 98.56 184 PHE A CA 1
ATOM 1403 C C . PHE A 1 184 ? -6.267 -9.967 10.130 1.00 98.56 184 PHE A C 1
ATOM 1405 O O . PHE A 1 184 ? -5.351 -10.135 10.932 1.00 98.56 184 PHE A O 1
ATOM 1412 N N . ALA A 1 185 ? -7.508 -10.409 10.366 1.00 97.44 185 ALA A N 1
ATOM 1413 C CA . ALA A 1 185 ? -7.882 -11.129 11.584 1.00 97.44 185 ALA A CA 1
ATOM 1414 C C . ALA A 1 185 ? -7.081 -12.432 11.757 1.00 97.44 185 ALA A C 1
ATOM 1416 O O . ALA A 1 185 ? -6.609 -12.732 12.855 1.00 97.44 185 ALA A O 1
ATOM 1417 N N . GLN A 1 186 ? -6.888 -13.194 10.676 1.00 97.62 186 GLN A N 1
ATOM 1418 C CA . GLN A 1 186 ? -6.062 -14.408 10.685 1.00 97.62 186 GLN A CA 1
ATOM 1419 C C . GLN A 1 186 ? -4.585 -14.073 10.922 1.00 97.62 186 GLN A C 1
ATOM 1421 O O . GLN A 1 186 ? -3.948 -14.664 11.787 1.00 97.62 186 GLN A O 1
ATOM 1426 N N . PHE A 1 187 ? -4.064 -13.074 10.211 1.00 98.19 187 PHE A N 1
ATOM 1427 C CA . PHE A 1 187 ? -2.687 -12.604 10.311 1.00 98.19 187 PHE A CA 1
ATOM 1428 C C . PHE A 1 187 ? -2.322 -12.144 11.730 1.00 98.19 187 PHE A C 1
ATOM 1430 O O . PHE A 1 187 ? -1.301 -12.563 12.275 1.00 98.19 187 PHE A O 1
ATOM 1437 N N . ILE A 1 188 ? -3.153 -11.307 12.361 1.00 96.88 188 ILE A N 1
ATOM 1438 C CA . ILE A 1 188 ? -2.847 -10.733 13.679 1.00 96.88 188 ILE A CA 1
ATOM 1439 C C . ILE A 1 188 ? -3.008 -11.754 14.816 1.00 96.88 188 ILE A C 1
ATOM 1441 O O . ILE A 1 188 ? -2.341 -11.646 15.844 1.00 96.88 188 ILE A O 1
ATOM 1445 N N . SER A 1 189 ? -3.871 -12.760 14.639 1.00 95.50 189 SER A N 1
ATOM 1446 C CA . SER A 1 189 ? -4.102 -13.827 15.624 1.00 95.50 189 SER A CA 1
ATOM 1447 C C . SER A 1 189 ? -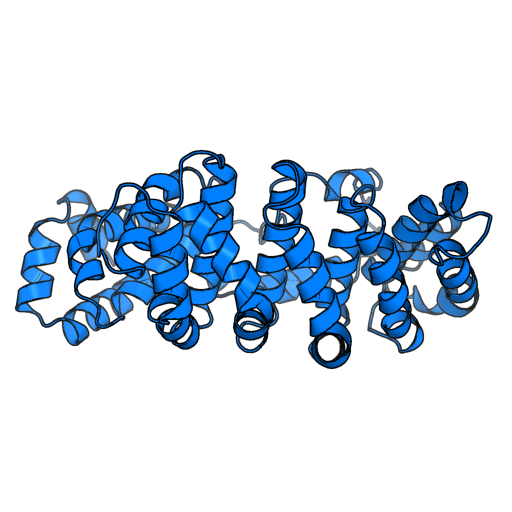3.155 -15.025 15.472 1.00 95.50 189 SER A C 1
ATOM 1449 O O . SER A 1 189 ? -3.050 -15.834 16.405 1.00 95.50 189 SER A O 1
ATOM 1451 N N . ALA A 1 190 ? -2.451 -15.117 14.337 1.00 95.94 190 ALA A N 1
ATOM 1452 C CA . ALA A 1 190 ? -1.523 -16.192 14.019 1.00 95.94 190 ALA A CA 1
ATOM 1453 C C . ALA A 1 190 ? -0.423 -16.353 15.078 1.00 95.94 190 ALA A C 1
ATOM 1455 O O . ALA A 1 190 ? 0.117 -15.390 15.629 1.00 95.94 190 ALA A O 1
ATOM 1456 N N . GLU A 1 191 ? -0.055 -17.607 15.335 1.00 93.31 191 GLU A N 1
ATOM 1457 C CA . GLU A 1 191 ? 0.987 -17.936 16.307 1.00 93.31 191 GLU A CA 1
ATOM 1458 C C . GLU A 1 191 ? 2.370 -17.435 15.864 1.00 93.31 191 GLU A C 1
ATOM 1460 O O . GLU A 1 191 ? 3.143 -16.969 16.695 1.00 93.31 191 GLU A O 1
ATOM 1465 N N . SER A 1 192 ? 2.645 -17.429 14.555 1.00 93.56 192 SER A N 1
ATOM 1466 C CA . SER A 1 192 ? 3.852 -16.828 13.970 1.00 93.56 192 SER A CA 1
ATOM 1467 C C . SER A 1 192 ? 3.989 -15.349 14.346 1.00 93.56 192 SER A C 1
ATOM 1469 O O . SER A 1 192 ? 5.037 -14.923 14.831 1.00 93.56 192 SER A O 1
ATOM 1471 N N . THR A 1 193 ? 2.908 -14.580 14.202 1.00 93.38 193 THR A N 1
ATOM 1472 C CA . THR A 1 193 ? 2.845 -13.160 14.570 1.00 93.38 193 THR A CA 1
ATOM 1473 C C . THR A 1 193 ? 3.051 -12.954 16.069 1.00 93.38 193 THR A C 1
ATOM 1475 O O . THR A 1 193 ? 3.799 -12.065 16.484 1.00 93.38 193 THR A O 1
ATOM 1478 N N . ARG A 1 194 ? 2.432 -13.798 16.903 1.00 91.38 194 ARG A N 1
ATOM 1479 C CA . ARG A 1 194 ? 2.598 -13.748 18.361 1.00 91.38 194 ARG A CA 1
ATOM 1480 C C . ARG A 1 194 ? 4.051 -14.001 18.772 1.00 91.38 194 ARG A C 1
ATOM 1482 O O . ARG A 1 194 ? 4.606 -13.214 19.536 1.00 91.38 194 ARG A O 1
ATOM 1489 N N . GLN A 1 195 ? 4.674 -15.047 18.233 1.00 90.81 195 GLN A N 1
ATOM 1490 C CA . GLN A 1 195 ? 6.070 -15.392 18.513 1.00 90.81 195 GLN A CA 1
ATOM 1491 C C . GLN A 1 195 ? 7.030 -14.292 18.060 1.00 90.81 195 GLN A C 1
ATOM 1493 O O . GLN A 1 195 ? 7.949 -13.934 18.795 1.00 90.81 195 GLN A O 1
ATOM 1498 N N . LEU A 1 196 ? 6.788 -13.712 16.882 1.00 89.94 196 LEU A N 1
ATOM 1499 C CA . LEU A 1 196 ? 7.585 -12.611 16.354 1.00 89.94 196 LEU A CA 1
ATOM 1500 C C . LEU A 1 196 ? 7.576 -11.398 17.295 1.00 89.94 196 LEU A C 1
ATOM 1502 O O . LEU A 1 196 ? 8.633 -10.868 17.630 1.00 89.94 196 LEU A O 1
ATOM 1506 N N . LEU A 1 197 ? 6.399 -10.971 17.764 1.00 89.31 197 LEU A N 1
ATOM 1507 C C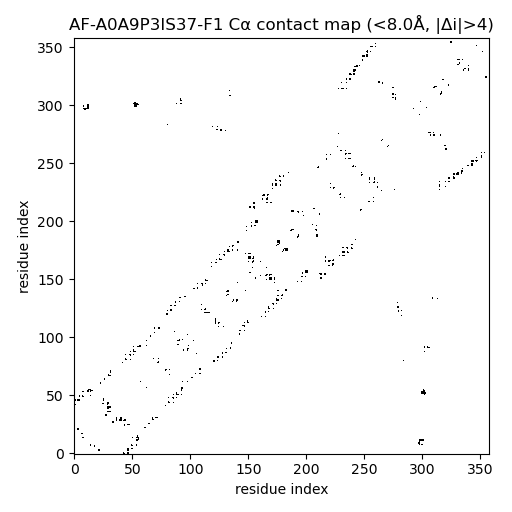A . LEU A 1 197 ? 6.294 -9.817 18.662 1.00 89.31 197 LEU A CA 1
ATOM 1508 C C . LEU A 1 197 ? 6.873 -10.087 20.057 1.00 89.31 197 LEU A C 1
ATOM 1510 O O . LEU A 1 197 ? 7.448 -9.177 20.659 1.00 89.31 197 LEU A O 1
ATOM 1514 N N . GLN A 1 198 ? 6.774 -11.325 20.552 1.00 86.69 198 GLN A N 1
ATOM 1515 C CA . GLN A 1 198 ? 7.394 -11.740 21.816 1.00 86.69 198 GLN A CA 1
ATOM 1516 C C . GLN A 1 198 ? 8.925 -11.688 21.763 1.00 86.69 198 GLN A C 1
ATOM 1518 O O . GLN A 1 198 ? 9.554 -11.341 22.757 1.00 86.69 198 GLN A O 1
ATOM 1523 N N . GLN A 1 199 ? 9.530 -11.992 20.612 1.00 82.62 199 GLN A N 1
ATOM 1524 C CA . GLN A 1 199 ? 10.986 -11.914 20.436 1.00 82.62 199 GLN A CA 1
ATOM 1525 C C . GLN A 1 199 ? 11.504 -10.469 20.401 1.00 82.62 199 GLN A C 1
ATOM 1527 O O . GLN A 1 199 ? 12.644 -10.220 20.780 1.00 82.62 199 GLN A O 1
ATOM 1532 N N . GLN A 1 200 ? 10.677 -9.523 19.947 1.00 74.19 200 GLN A N 1
ATOM 1533 C CA . GLN A 1 200 ? 11.055 -8.116 19.759 1.00 74.19 200 GLN A CA 1
ATOM 1534 C C . GLN A 1 200 ? 10.725 -7.232 20.972 1.00 74.19 200 GLN A C 1
ATOM 1536 O O . GLN A 1 200 ? 11.363 -6.202 21.189 1.00 74.19 200 GLN A O 1
ATOM 1541 N N . SER A 1 201 ? 9.734 -7.614 21.781 1.00 62.06 201 SER A N 1
ATOM 1542 C CA . SER A 1 201 ? 9.322 -6.845 22.958 1.00 62.06 201 SER A CA 1
ATOM 1543 C C . SER A 1 201 ? 10.114 -7.258 24.196 1.00 62.06 201 SER A C 1
ATOM 1545 O O . SER A 1 201 ? 9.795 -8.240 24.856 1.00 62.06 201 SER A O 1
ATOM 1547 N N . THR A 1 202 ? 11.104 -6.454 24.581 1.00 54.44 202 THR A N 1
ATOM 1548 C CA . THR A 1 202 ? 11.832 -6.633 25.851 1.00 54.44 202 THR A CA 1
ATOM 1549 C C . THR A 1 202 ? 11.042 -6.170 27.084 1.00 54.44 202 THR A C 1
ATOM 1551 O O . THR A 1 202 ? 11.464 -6.449 28.203 1.00 54.44 202 THR A O 1
ATOM 1554 N N . ALA A 1 203 ? 9.906 -5.470 26.919 1.00 48.41 203 ALA A N 1
ATOM 1555 C CA . ALA A 1 203 ? 9.273 -4.738 28.028 1.00 48.41 203 ALA A CA 1
ATOM 1556 C C . ALA A 1 203 ? 7.730 -4.751 28.102 1.00 48.41 203 ALA A C 1
ATOM 1558 O O . ALA A 1 203 ? 7.181 -4.280 29.097 1.00 48.41 203 ALA A O 1
ATOM 1559 N N . LYS A 1 204 ? 7.001 -5.286 27.114 1.00 56.16 204 LYS A N 1
ATOM 1560 C CA . LYS A 1 204 ? 5.535 -5.431 27.190 1.00 56.16 204 LYS A CA 1
ATOM 1561 C C . LYS A 1 204 ? 5.212 -6.920 27.209 1.00 56.16 204 LYS A C 1
ATOM 1563 O O . LYS A 1 204 ? 5.625 -7.629 26.304 1.00 56.16 204 LYS A O 1
ATOM 1568 N N . GLY A 1 205 ? 4.578 -7.376 28.293 1.00 58.09 205 GLY A N 1
ATOM 1569 C CA . GLY A 1 205 ? 4.311 -8.787 28.593 1.00 58.09 205 GLY A CA 1
ATOM 1570 C C . GLY A 1 205 ? 3.415 -9.494 27.570 1.00 58.09 205 GLY A C 1
ATOM 1571 O O . GLY A 1 205 ? 3.304 -9.071 26.430 1.00 58.09 205 GLY A O 1
ATOM 1572 N N . ASN A 1 206 ? 2.740 -10.564 27.993 1.00 71.56 206 ASN A N 1
ATOM 1573 C CA . ASN A 1 206 ? 1.838 -11.420 27.196 1.00 71.56 206 ASN A CA 1
ATOM 1574 C C . ASN A 1 206 ? 0.598 -10.710 26.576 1.00 71.56 206 ASN A C 1
ATOM 1576 O O . ASN A 1 206 ? -0.437 -11.341 26.362 1.00 71.56 206 ASN A O 1
ATOM 1580 N N . ALA A 1 207 ? 0.666 -9.402 26.313 1.00 87.12 207 ALA A N 1
ATOM 1581 C CA . ALA A 1 207 ? -0.364 -8.633 25.642 1.00 87.12 207 ALA A CA 1
ATOM 1582 C C . ALA A 1 207 ? -0.646 -9.220 24.246 1.00 87.12 207 ALA A C 1
ATOM 1584 O O . ALA A 1 207 ? 0.289 -9.594 23.529 1.00 87.12 207 ALA A O 1
ATOM 1585 N N . PRO A 1 208 ? -1.920 -9.306 23.837 1.00 91.31 208 PRO A N 1
ATOM 1586 C CA . PRO A 1 208 ? -2.254 -9.819 22.519 1.00 91.31 208 PRO A CA 1
ATOM 1587 C C . PRO A 1 208 ? -1.696 -8.919 21.396 1.00 91.31 208 PRO A C 1
ATOM 1589 O O . PRO A 1 208 ? -1.659 -7.696 21.560 1.00 91.31 208 PRO A O 1
ATOM 1592 N N . PRO A 1 209 ? -1.308 -9.487 20.235 1.00 93.44 209 PRO A N 1
ATOM 1593 C CA . PRO A 1 209 ? -0.752 -8.723 19.114 1.00 93.44 209 PRO A CA 1
ATOM 1594 C C . PRO A 1 209 ? -1.614 -7.543 18.652 1.00 93.44 209 PRO A C 1
ATOM 1596 O O . PRO A 1 209 ? -1.080 -6.483 18.334 1.00 93.44 209 PRO A O 1
ATOM 1599 N N . LEU A 1 210 ? -2.942 -7.703 18.654 1.00 95.56 210 LEU A N 1
ATOM 1600 C CA . LEU A 1 210 ? -3.871 -6.650 18.246 1.00 95.56 210 LEU A CA 1
ATOM 1601 C C . LEU A 1 210 ? -3.807 -5.432 19.182 1.00 95.56 210 LEU A C 1
ATOM 1603 O O . LEU A 1 210 ? -3.751 -4.307 18.698 1.00 95.56 210 LEU A O 1
ATOM 1607 N N . ALA A 1 211 ? -3.753 -5.636 20.499 1.00 94.50 211 ALA A N 1
ATOM 1608 C CA . ALA A 1 211 ? -3.607 -4.563 21.481 1.00 94.50 211 ALA A CA 1
ATOM 1609 C C . ALA A 1 211 ? -2.294 -3.801 21.284 1.00 94.50 211 ALA A C 1
ATOM 1611 O O . ALA A 1 211 ? -2.298 -2.573 21.250 1.00 94.50 211 ALA A O 1
ATOM 1612 N N . LEU A 1 212 ? -1.187 -4.530 21.096 1.00 93.88 212 LEU A N 1
ATOM 1613 C CA . LEU A 1 212 ? 0.125 -3.934 20.840 1.00 93.88 212 LEU A CA 1
ATOM 1614 C C . LEU A 1 212 ? 0.128 -3.094 19.558 1.00 93.88 212 LEU A C 1
ATOM 1616 O O . LEU A 1 212 ? 0.659 -1.984 19.548 1.00 93.88 212 LEU A O 1
ATOM 1620 N N . PHE A 1 213 ? -0.484 -3.618 18.494 1.00 95.31 213 PHE A N 1
ATOM 1621 C CA . PHE A 1 213 ? -0.649 -2.911 17.231 1.00 95.31 213 PHE A CA 1
ATOM 1622 C C . PHE A 1 213 ? -1.503 -1.650 17.390 1.00 95.31 213 PHE A C 1
ATOM 1624 O O . PHE A 1 213 ? -1.073 -0.583 16.962 1.00 95.31 213 PHE A O 1
ATOM 1631 N N . LEU A 1 214 ? -2.674 -1.749 18.028 1.00 96.00 214 LEU A N 1
ATOM 1632 C CA . LEU A 1 214 ? -3.576 -0.615 18.236 1.00 96.00 214 LEU A CA 1
ATOM 1633 C C . LEU A 1 214 ? -2.921 0.485 19.074 1.00 96.00 214 LEU A C 1
ATOM 1635 O O . LEU A 1 214 ? -2.988 1.643 18.681 1.00 96.00 214 LEU A O 1
ATOM 1639 N N . ASP A 1 215 ? -2.251 0.138 20.176 1.00 94.25 215 ASP A N 1
ATOM 1640 C CA . ASP A 1 215 ? -1.541 1.113 21.013 1.00 94.25 215 ASP A CA 1
ATOM 1641 C C . ASP A 1 215 ? -0.476 1.865 20.213 1.00 94.25 215 ASP A C 1
ATOM 1643 O O . ASP A 1 215 ? -0.407 3.091 20.247 1.00 94.25 215 ASP A O 1
ATOM 1647 N N . ALA A 1 216 ? 0.353 1.126 19.475 1.00 93.50 216 ALA A N 1
ATOM 1648 C CA . ALA A 1 216 ? 1.440 1.708 18.703 1.00 93.50 216 ALA A CA 1
ATOM 1649 C C . ALA A 1 216 ? 0.946 2.524 17.500 1.00 93.50 216 ALA A C 1
ATOM 1651 O O . ALA A 1 216 ? 1.553 3.533 17.145 1.00 93.50 216 ALA A O 1
ATOM 1652 N N . TRP A 1 217 ? -0.142 2.094 16.862 1.00 94.44 217 TRP A N 1
ATOM 1653 C CA . TRP A 1 217 ? -0.724 2.804 15.732 1.00 94.44 217 TRP A CA 1
ATOM 1654 C C . TRP A 1 217 ? -1.434 4.084 16.176 1.00 94.44 217 TRP A C 1
ATOM 1656 O O . TRP A 1 217 ? -1.173 5.139 15.601 1.00 94.44 217 TRP A O 1
ATOM 1666 N N . LEU A 1 218 ? -2.277 4.021 17.212 1.00 94.62 218 LEU A N 1
ATOM 1667 C CA . LEU A 1 218 ? -3.016 5.181 17.720 1.00 94.62 218 LEU A CA 1
ATOM 1668 C C . LEU A 1 218 ? -2.076 6.263 18.273 1.00 94.62 218 LEU A C 1
ATOM 1670 O O . LEU A 1 218 ? -2.347 7.440 18.071 1.00 94.62 218 LEU A O 1
ATOM 1674 N N . ASP A 1 219 ? -0.944 5.885 18.876 1.00 91.19 219 ASP A N 1
ATOM 1675 C CA . ASP A 1 219 ? 0.097 6.830 19.319 1.00 91.19 219 ASP A CA 1
ATOM 1676 C C . ASP A 1 219 ? 0.738 7.607 18.155 1.00 91.19 219 ASP A C 1
ATOM 1678 O O . ASP A 1 219 ? 1.186 8.740 18.319 1.00 91.19 219 ASP A O 1
ATOM 1682 N N . LYS A 1 220 ? 0.790 7.005 16.959 1.00 86.06 220 LYS A N 1
ATOM 1683 C CA . LYS A 1 220 ? 1.507 7.543 15.791 1.00 86.06 220 LYS A CA 1
ATOM 1684 C C . LYS A 1 220 ? 0.608 7.980 14.646 1.00 86.06 220 LYS A C 1
ATOM 1686 O O . LYS A 1 220 ? 1.123 8.398 13.610 1.00 86.06 220 LYS A O 1
ATOM 1691 N N . VAL A 1 221 ? -0.709 7.924 14.796 1.00 86.25 221 VAL A N 1
ATOM 1692 C CA . VAL A 1 221 ? -1.641 8.234 13.703 1.00 86.25 221 VAL A CA 1
ATOM 1693 C C . VAL A 1 221 ? -1.522 9.685 13.220 1.00 86.25 221 VAL A C 1
ATOM 1695 O O . VAL A 1 221 ? -1.596 9.932 12.018 1.00 86.25 221 VAL A O 1
ATOM 1698 N N . ASP A 1 222 ? -1.205 10.621 14.119 1.00 84.88 222 ASP A N 1
ATOM 1699 C CA . ASP A 1 222 ? -1.029 12.046 13.799 1.00 84.88 222 ASP A CA 1
ATOM 1700 C C . ASP A 1 222 ? 0.246 12.339 12.991 1.00 84.88 222 ASP A C 1
ATOM 1702 O O . ASP A 1 222 ? 0.368 13.398 12.375 1.00 84.88 222 ASP A O 1
ATOM 1706 N N . SER A 1 223 ? 1.191 11.391 12.924 1.00 83.81 223 SER A N 1
ATOM 1707 C CA . SER A 1 223 ? 2.364 11.510 12.044 1.00 83.81 223 SER A CA 1
ATOM 1708 C C . SER A 1 223 ? 2.001 11.416 10.554 1.00 83.81 223 SER A C 1
ATOM 1710 O O . SER A 1 223 ? 2.792 11.802 9.690 1.00 83.81 223 SER A O 1
ATOM 1712 N N . VAL A 1 224 ? 0.796 10.928 10.232 1.00 82.94 224 VAL A N 1
ATOM 1713 C CA . VAL A 1 224 ? 0.298 10.786 8.863 1.00 82.94 224 VAL A CA 1
ATOM 1714 C C . VAL A 1 224 ? -0.298 12.115 8.383 1.00 82.94 224 VAL A C 1
ATOM 1716 O O . VAL A 1 224 ? -1.462 12.446 8.614 1.00 82.94 224 VAL A O 1
ATOM 1719 N N . SER A 1 225 ? 0.503 12.889 7.651 1.00 79.69 225 SER A N 1
ATOM 1720 C CA . SER A 1 225 ? 0.116 14.220 7.161 1.00 79.69 225 SER A CA 1
ATOM 1721 C C . SER A 1 225 ? -0.738 14.213 5.886 1.00 79.69 225 SER A C 1
ATOM 1723 O O . SER A 1 225 ? -1.387 15.216 5.587 1.00 79.69 225 SER A O 1
ATOM 1725 N N . VAL A 1 226 ? -0.800 13.097 5.153 1.00 85.00 226 VAL A N 1
ATOM 1726 C CA . VAL A 1 226 ? -1.568 12.995 3.900 1.00 85.00 226 VAL A CA 1
ATOM 1727 C C . VAL A 1 226 ? -3.054 12.721 4.202 1.00 85.00 226 VAL A C 1
ATOM 1729 O O . VAL A 1 226 ? -3.357 11.670 4.777 1.00 85.00 226 VAL A O 1
ATOM 1732 N N . PRO A 1 227 ? -4.004 13.586 3.782 1.00 85.81 227 PRO A N 1
ATOM 1733 C CA . PRO A 1 227 ? -5.431 13.434 4.105 1.00 85.81 227 PRO A CA 1
ATOM 1734 C C . PRO A 1 227 ? -6.030 12.091 3.672 1.00 85.81 227 PRO A C 1
ATOM 1736 O O . PRO A 1 227 ? -6.700 11.421 4.455 1.00 85.81 227 PRO A O 1
ATOM 1739 N N . ALA A 1 228 ? -5.722 11.626 2.455 1.00 86.06 228 ALA A N 1
ATOM 1740 C CA . ALA A 1 228 ? -6.198 10.331 1.962 1.00 86.06 228 ALA A CA 1
ATOM 1741 C C . ALA A 1 228 ? -5.732 9.160 2.850 1.00 86.06 228 ALA A C 1
ATOM 1743 O O . ALA A 1 228 ? -6.478 8.210 3.085 1.00 86.06 228 ALA A O 1
ATOM 1744 N N . LYS A 1 229 ? -4.515 9.246 3.402 1.00 89.88 229 LYS A N 1
ATOM 1745 C CA . LYS A 1 229 ? -3.941 8.240 4.305 1.00 89.88 229 LYS A CA 1
ATOM 1746 C C . LYS A 1 229 ? -4.521 8.323 5.724 1.00 89.88 229 LYS A C 1
ATOM 1748 O O . LYS A 1 229 ? -4.687 7.285 6.368 1.00 89.88 229 LYS A O 1
ATOM 1753 N N . ARG A 1 230 ? -4.901 9.518 6.193 1.00 91.25 230 ARG A N 1
ATOM 1754 C CA . ARG A 1 230 ? -5.698 9.673 7.423 1.00 91.25 230 ARG A CA 1
ATOM 1755 C C . ARG A 1 230 ? -7.088 9.072 7.265 1.00 91.25 230 ARG A C 1
ATOM 1757 O O . ARG A 1 230 ? -7.475 8.240 8.079 1.00 91.25 230 ARG A O 1
ATOM 1764 N N . LYS A 1 231 ? -7.791 9.388 6.171 1.00 92.12 231 LYS A N 1
ATOM 1765 C CA . LYS A 1 231 ? -9.100 8.793 5.860 1.00 92.12 231 LYS A CA 1
ATOM 1766 C C . LYS A 1 231 ? -9.022 7.269 5.746 1.00 92.12 231 LYS A C 1
ATOM 1768 O O . LYS A 1 231 ? -9.869 6.584 6.310 1.00 92.12 231 LYS A O 1
ATOM 1773 N N . LEU A 1 232 ? -7.987 6.729 5.093 1.00 95.00 232 LEU A N 1
ATOM 1774 C CA . LEU A 1 232 ? -7.702 5.287 5.069 1.00 95.00 232 LEU A CA 1
ATOM 1775 C C . LEU A 1 232 ? -7.597 4.705 6.483 1.00 95.00 232 LEU A C 1
ATOM 1777 O O . LEU A 1 232 ? -8.226 3.690 6.775 1.00 95.00 232 LEU A O 1
ATOM 1781 N N . SER A 1 233 ? -6.833 5.361 7.358 1.00 95.94 233 SER A N 1
ATOM 1782 C CA . SER A 1 233 ? -6.651 4.920 8.743 1.00 95.94 233 SER A CA 1
ATOM 1783 C C . SER A 1 233 ? -7.972 4.923 9.512 1.00 95.94 233 SER A C 1
ATOM 1785 O O . SER A 1 233 ? -8.307 3.935 10.156 1.00 95.94 233 SER A O 1
ATOM 1787 N N . SER A 1 234 ? -8.774 5.977 9.373 1.00 96.06 234 SER A N 1
ATOM 1788 C CA . SER A 1 234 ? -10.084 6.095 10.021 1.00 96.06 234 SER A CA 1
ATOM 1789 C C . SER A 1 234 ? -11.102 5.073 9.508 1.00 96.06 234 SER A C 1
ATOM 1791 O O . SER A 1 234 ? -11.812 4.456 10.301 1.00 96.06 234 SER A O 1
ATOM 1793 N N . LEU A 1 235 ? -11.139 4.824 8.195 1.00 97.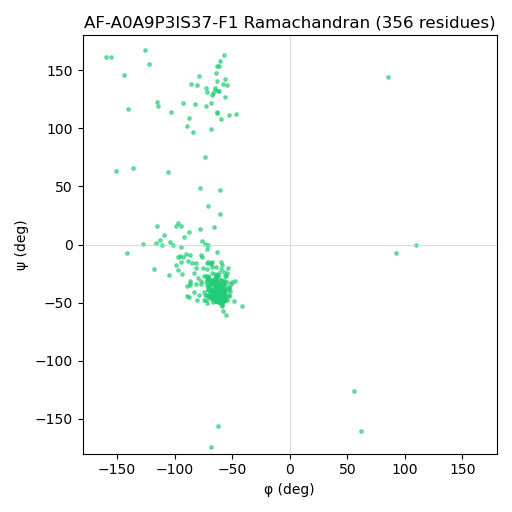44 235 LEU A N 1
ATOM 1794 C CA . LEU A 1 235 ? -11.958 3.763 7.603 1.00 97.44 235 LEU A CA 1
ATOM 1795 C C . LEU A 1 235 ? -11.549 2.384 8.134 1.00 97.44 235 LEU A C 1
ATOM 1797 O O . LEU A 1 235 ? -12.407 1.590 8.512 1.00 97.44 235 LEU A O 1
ATOM 1801 N N . ALA A 1 236 ? -10.248 2.105 8.198 1.00 98.25 236 ALA A N 1
ATOM 1802 C CA . ALA A 1 236 ? -9.724 0.847 8.713 1.00 98.25 236 ALA A CA 1
ATOM 1803 C C . ALA A 1 236 ? -10.022 0.658 10.210 1.00 98.25 236 ALA A C 1
ATOM 1805 O O . ALA A 1 236 ? -10.497 -0.404 10.607 1.00 98.25 236 ALA A O 1
ATOM 1806 N N . LEU A 1 237 ? -9.826 1.688 11.037 1.00 97.88 237 LEU A N 1
ATOM 1807 C CA . LEU A 1 237 ? -10.188 1.655 12.456 1.00 97.88 237 LEU A CA 1
ATOM 1808 C C . LEU A 1 237 ? -11.693 1.419 12.648 1.00 97.88 237 LEU A C 1
ATOM 1810 O O . LEU A 1 237 ? -12.078 0.608 13.488 1.00 97.88 237 LEU A O 1
ATOM 1814 N N . ALA A 1 238 ? -12.543 2.046 11.829 1.00 98.00 238 ALA A N 1
ATOM 1815 C CA . ALA A 1 238 ? -13.981 1.788 11.838 1.00 98.00 238 ALA A CA 1
ATOM 1816 C C . ALA A 1 238 ? -14.312 0.334 11.454 1.00 98.00 238 ALA A C 1
ATOM 1818 O O . ALA A 1 238 ? -15.198 -0.267 12.053 1.00 98.00 238 ALA A O 1
ATOM 1819 N N . VAL A 1 239 ? -13.588 -0.276 10.508 1.00 98.25 239 VAL A N 1
ATOM 1820 C CA . VAL A 1 239 ? -13.729 -1.714 10.211 1.00 98.25 239 VAL A CA 1
ATOM 1821 C C . VAL A 1 239 ? -13.334 -2.572 11.415 1.00 98.25 239 VAL A C 1
ATOM 1823 O O . VAL A 1 239 ? -14.055 -3.521 11.734 1.00 98.25 239 VAL A O 1
ATOM 1826 N N . LEU A 1 240 ? -12.249 -2.231 12.124 1.00 97.75 240 LEU A N 1
ATOM 1827 C CA . LEU A 1 240 ? -11.823 -2.970 13.318 1.00 97.75 240 LEU A CA 1
ATOM 1828 C C . LEU A 1 240 ? -12.884 -2.980 14.414 1.00 97.75 240 LEU A C 1
ATOM 1830 O O . LEU A 1 240 ? -12.991 -3.995 15.084 1.00 97.75 240 LEU A O 1
ATOM 1834 N N . LEU A 1 241 ? -13.727 -1.946 14.541 1.00 97.50 241 LEU A N 1
ATOM 1835 C CA . LEU A 1 241 ? -14.845 -1.924 15.503 1.00 97.50 241 LEU A CA 1
ATOM 1836 C C . LEU A 1 241 ? -15.787 -3.136 15.397 1.00 97.50 241 LEU A C 1
ATOM 1838 O O . LEU A 1 241 ? -16.532 -3.419 16.331 1.00 97.50 241 LEU A O 1
ATOM 1842 N N . THR A 1 242 ? -15.779 -3.839 14.264 1.00 96.25 242 THR A N 1
ATOM 1843 C CA . THR A 1 242 ? -16.625 -5.014 14.016 1.00 96.25 242 THR A CA 1
ATOM 1844 C C . THR A 1 242 ? -15.949 -6.350 14.332 1.00 96.25 242 THR A C 1
ATOM 1846 O O . THR A 1 242 ? -16.581 -7.397 14.196 1.00 96.25 242 THR A O 1
ATOM 1849 N N . MET A 1 243 ? -14.681 -6.347 14.752 1.00 95.50 243 MET A N 1
ATOM 1850 C CA . MET A 1 243 ? -13.982 -7.563 15.161 1.00 95.50 243 MET A CA 1
ATOM 1851 C C . MET A 1 243 ? -14.355 -7.951 16.601 1.00 95.50 243 MET A C 1
ATOM 1853 O O . MET A 1 243 ? -14.364 -7.086 17.474 1.00 95.50 243 MET A O 1
ATOM 1857 N N . PRO A 1 244 ? -14.606 -9.240 16.896 1.00 94.81 244 PRO A N 1
ATOM 1858 C CA . PRO A 1 244 ? -15.034 -9.706 18.218 1.00 94.81 244 PRO A CA 1
ATOM 1859 C C . PRO A 1 244 ? -13.875 -9.785 19.232 1.00 94.81 244 PRO A C 1
ATOM 1861 O O . PRO A 1 244 ? -13.704 -10.793 19.912 1.00 94.81 244 PRO A O 1
ATOM 1864 N N . GLU A 1 245 ? -13.071 -8.725 19.344 1.00 94.44 245 GLU A N 1
ATOM 1865 C CA . GLU A 1 245 ? -11.906 -8.651 20.231 1.00 94.44 245 GLU A CA 1
ATOM 1866 C C . GLU A 1 245 ? -12.104 -7.578 21.319 1.00 94.44 245 GLU A C 1
ATOM 1868 O O . GLU A 1 245 ? -12.298 -6.401 21.005 1.00 94.44 245 GLU A O 1
ATOM 1873 N N . PRO A 1 246 ? -12.025 -7.922 22.618 1.00 92.44 246 PRO A N 1
ATOM 1874 C CA . PRO A 1 246 ? -12.327 -6.980 23.706 1.00 92.44 246 PRO A CA 1
ATOM 1875 C C . PRO A 1 246 ? -11.387 -5.763 23.736 1.00 92.44 246 PRO A C 1
ATOM 1877 O O . PRO A 1 246 ? -11.792 -4.671 24.134 1.00 92.44 246 PRO A O 1
ATOM 1880 N N . GLN A 1 247 ? -10.161 -5.934 23.237 1.00 94.19 247 GLN A N 1
ATOM 1881 C CA . GLN A 1 247 ? -9.106 -4.914 23.172 1.00 94.19 247 GLN A CA 1
ATOM 1882 C C . GLN A 1 247 ? -9.498 -3.682 22.345 1.00 94.19 247 GLN A C 1
ATOM 1884 O O . GLN A 1 247 ? -8.903 -2.615 22.508 1.00 94.19 247 GLN A O 1
ATOM 1889 N N . ILE A 1 248 ? -10.484 -3.827 21.455 1.00 96.00 248 ILE A N 1
ATOM 1890 C CA . ILE A 1 248 ? -11.010 -2.739 20.629 1.00 96.00 248 ILE A CA 1
ATOM 1891 C C . ILE A 1 248 ? -11.873 -1.807 21.474 1.00 96.00 248 ILE A C 1
ATOM 1893 O O . ILE A 1 248 ? -11.668 -0.595 21.449 1.00 96.00 248 ILE A O 1
ATOM 1897 N N . LEU A 1 249 ? -12.790 -2.359 22.279 1.00 96.12 249 LEU A N 1
ATOM 1898 C CA . LEU A 1 249 ? -13.628 -1.552 23.167 1.00 96.12 249 LEU A CA 1
ATOM 1899 C C . LEU A 1 249 ? -12.798 -0.820 24.219 1.00 96.12 249 LEU A C 1
ATOM 1901 O O . LEU A 1 249 ? -13.120 0.316 24.559 1.00 96.12 249 LEU A O 1
ATOM 1905 N N . GLU A 1 250 ? -11.722 -1.433 24.716 1.00 96.19 250 GLU A N 1
ATOM 1906 C CA . GLU A 1 250 ? -10.779 -0.796 25.649 1.00 96.19 250 GLU A CA 1
ATOM 1907 C C . GLU A 1 250 ? -10.200 0.520 25.111 1.00 96.19 250 GLU A C 1
ATOM 1909 O O . GLU A 1 250 ? -9.883 1.396 25.908 1.00 96.19 250 GLU A O 1
ATOM 1914 N N . ARG A 1 251 ? -10.118 0.670 23.782 1.00 96.69 251 ARG A N 1
ATOM 1915 C CA . ARG A 1 251 ? -9.528 1.818 23.073 1.00 96.69 251 ARG A CA 1
ATOM 1916 C C . ARG A 1 251 ? -10.557 2.608 22.259 1.00 96.69 251 ARG A C 1
ATOM 1918 O O . ARG A 1 251 ? -10.181 3.368 21.368 1.00 96.69 251 ARG A O 1
ATOM 1925 N N . LEU A 1 252 ? -11.8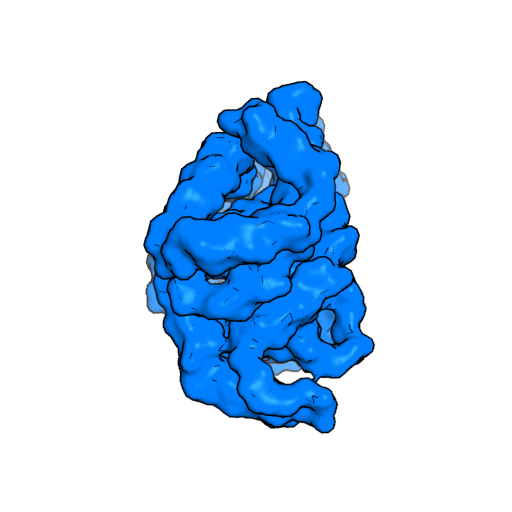54 2.414 22.517 1.00 97.06 252 LEU A N 1
ATOM 1926 C CA . LEU A 1 252 ? -12.931 3.005 21.716 1.00 97.06 252 LEU A CA 1
ATOM 1927 C C . LEU A 1 252 ? -12.858 4.539 21.663 1.00 97.06 252 LEU A C 1
ATOM 1929 O O . LEU A 1 252 ? -13.077 5.129 20.611 1.00 97.06 252 LEU A O 1
ATOM 1933 N N . ASP A 1 253 ? -12.525 5.184 22.776 1.00 95.94 253 ASP A N 1
ATOM 1934 C CA . ASP A 1 253 ? -12.333 6.631 22.893 1.00 95.94 253 ASP A CA 1
ATOM 1935 C C . ASP A 1 253 ? -11.194 7.145 22.004 1.00 95.94 253 ASP A C 1
ATOM 1937 O O . ASP A 1 253 ? -11.382 8.121 21.276 1.00 95.94 253 ASP A O 1
ATOM 1941 N N . LEU A 1 254 ? -10.055 6.448 21.987 1.00 96.38 254 LEU A N 1
ATOM 1942 C CA . LEU A 1 254 ? -8.924 6.784 21.120 1.00 96.38 254 LEU A CA 1
ATOM 1943 C C . LEU A 1 254 ? -9.266 6.568 19.642 1.00 96.38 254 LEU A C 1
ATOM 1945 O O . LEU A 1 254 ? -9.018 7.445 18.817 1.00 96.38 254 LEU A O 1
ATOM 1949 N N . ILE A 1 255 ? -9.895 5.437 19.307 1.00 97.06 255 ILE A N 1
ATOM 1950 C CA . ILE A 1 255 ? -10.340 5.133 17.939 1.00 97.06 255 ILE A CA 1
ATOM 1951 C C . ILE A 1 255 ? -11.298 6.218 17.431 1.00 97.06 255 ILE A C 1
ATOM 1953 O O . ILE A 1 255 ? -11.143 6.726 16.317 1.00 97.06 255 ILE A O 1
ATOM 1957 N N . LEU A 1 256 ? -12.277 6.603 18.252 1.00 96.62 256 LEU A N 1
ATOM 1958 C CA . LEU A 1 256 ? -13.250 7.628 17.890 1.00 96.62 256 LEU A CA 1
ATOM 1959 C C . LEU A 1 256 ? -12.645 9.030 17.838 1.00 96.62 256 LEU A C 1
ATOM 1961 O O . LEU A 1 256 ? -13.109 9.835 17.036 1.00 96.62 256 LEU A O 1
ATOM 1965 N N . SER A 1 257 ? -11.586 9.309 18.601 1.00 94.25 257 SER A N 1
ATOM 1966 C CA . SER A 1 257 ? -10.808 10.545 18.461 1.00 94.25 257 SER A CA 1
ATOM 1967 C C . SER A 1 257 ? -10.215 10.670 17.056 1.00 94.25 257 SER A C 1
ATOM 1969 O O . SER A 1 257 ? -10.430 11.682 16.389 1.00 94.25 257 SER A O 1
ATOM 1971 N N . VAL A 1 258 ? -9.580 9.614 16.539 1.00 93.88 258 VAL A N 1
ATOM 1972 C CA . VAL A 1 258 ? -9.049 9.606 15.161 1.00 93.88 258 VAL A CA 1
ATOM 1973 C C . VAL A 1 258 ? -10.167 9.790 14.133 1.00 93.88 258 VAL A C 1
ATOM 1975 O O . VAL A 1 258 ? -10.070 10.623 13.227 1.00 93.88 258 VAL A O 1
ATOM 1978 N N . CYS A 1 259 ? -11.269 9.055 14.305 1.00 94.12 259 CYS A N 1
ATOM 1979 C CA . CYS A 1 259 ? -12.418 9.155 13.411 1.00 94.12 259 CYS A CA 1
ATOM 1980 C C . CYS A 1 259 ? -13.015 10.576 13.414 1.00 94.12 259 CYS A C 1
ATOM 1982 O O . CYS A 1 259 ? -13.327 11.117 12.357 1.00 94.12 259 CYS A O 1
ATOM 1984 N N . SER A 1 260 ? -13.123 11.219 14.578 1.00 91.38 260 SER A N 1
ATOM 1985 C CA . SER A 1 260 ? -13.669 12.577 14.709 1.00 91.38 260 SER A CA 1
ATOM 1986 C C . SER A 1 260 ? -12.900 13.610 13.876 1.00 91.38 260 SER A C 1
ATOM 1988 O O . SER A 1 260 ? -13.515 14.433 13.190 1.00 91.38 260 SER A O 1
ATOM 1990 N N . GLY A 1 261 ? -11.564 13.502 13.845 1.00 87.44 261 GLY A N 1
ATOM 1991 C CA . GLY A 1 261 ? -10.700 14.360 13.036 1.00 87.44 261 GLY A CA 1
ATOM 1992 C C . GLY A 1 261 ? -10.935 14.175 11.537 1.00 87.44 261 GLY A C 1
ATOM 1993 O O . GLY A 1 261 ? -11.096 15.150 10.811 1.00 87.44 261 GLY A O 1
ATOM 1994 N N . SER A 1 262 ? -11.051 12.928 11.069 1.00 86.25 262 SER A N 1
ATOM 1995 C CA . SER A 1 262 ? -11.323 12.657 9.647 1.00 86.25 262 SER A CA 1
ATOM 1996 C C . SER A 1 262 ? -12.732 13.059 9.202 1.00 86.25 262 SER A C 1
ATOM 1998 O O . SER A 1 262 ? -12.910 13.446 8.052 1.00 86.25 262 SER A O 1
ATOM 2000 N N . LEU A 1 263 ? -13.734 13.012 10.087 1.00 86.44 263 LEU A N 1
ATOM 2001 C CA . LEU A 1 263 ? -15.089 13.490 9.773 1.00 86.44 263 LEU A CA 1
ATOM 2002 C C . LEU A 1 263 ? -15.125 14.993 9.480 1.00 86.44 263 LEU A C 1
ATOM 2004 O O . LEU A 1 263 ? -15.904 15.425 8.636 1.00 86.44 263 LEU A O 1
ATOM 2008 N N . ALA A 1 264 ? -14.293 15.783 10.162 1.00 79.44 264 ALA A N 1
ATOM 2009 C CA . ALA A 1 264 ? -14.181 17.214 9.893 1.00 79.44 264 ALA A CA 1
ATOM 2010 C C . ALA A 1 264 ? -13.545 17.496 8.516 1.00 79.44 264 ALA A C 1
ATOM 2012 O O . ALA A 1 264 ? -13.875 18.491 7.872 1.00 79.44 264 ALA A O 1
ATOM 2013 N N . GLU A 1 265 ? -12.661 16.610 8.048 1.00 77.00 265 GLU A N 1
ATOM 2014 C CA . GLU A 1 265 ? -11.989 16.725 6.749 1.00 77.00 265 GLU A CA 1
ATOM 2015 C C . GLU A 1 265 ? -12.854 16.238 5.576 1.00 77.00 265 GLU A C 1
ATOM 2017 O O . GLU A 1 265 ? -12.781 16.826 4.502 1.00 77.00 265 GLU A O 1
ATOM 2022 N N . ASP A 1 266 ? -13.701 15.219 5.776 1.00 70.38 266 ASP A N 1
ATOM 2023 C CA . ASP A 1 266 ? -14.550 14.593 4.737 1.00 70.38 266 ASP A CA 1
ATOM 2024 C C . ASP A 1 266 ? -15.814 15.412 4.383 1.00 70.38 266 ASP A C 1
ATOM 2026 O O . ASP A 1 266 ? -16.740 14.907 3.746 1.00 70.38 266 ASP A O 1
ATOM 2030 N N . SER A 1 267 ? -15.879 16.678 4.812 1.00 63.94 267 SER A N 1
ATOM 2031 C CA . SER A 1 267 ? -16.961 17.606 4.467 1.00 63.94 267 SER A CA 1
ATOM 2032 C C . SER A 1 267 ? -16.991 17.869 2.950 1.00 63.94 267 SER A C 1
ATOM 2034 O O . SER A 1 267 ? -15.925 18.043 2.352 1.00 63.94 267 SER A O 1
ATOM 2036 N N . PRO A 1 268 ? -18.175 17.962 2.308 1.00 57.28 268 PRO A N 1
ATOM 2037 C CA . PRO A 1 268 ? -18.300 18.208 0.864 1.00 57.28 268 PRO A CA 1
ATOM 2038 C C . PRO A 1 268 ? -17.564 19.468 0.373 1.00 57.28 268 PRO A C 1
ATOM 2040 O O . PRO A 1 268 ? -17.155 19.523 -0.788 1.00 57.28 268 PRO A O 1
ATOM 2043 N N . ASP A 1 269 ? -17.328 20.443 1.253 1.00 51.28 269 ASP A N 1
ATOM 2044 C CA . ASP A 1 269 ? -16.580 21.668 0.942 1.00 51.28 269 ASP A CA 1
ATOM 2045 C C . ASP A 1 269 ? -15.065 21.439 0.753 1.00 51.28 269 ASP A C 1
ATOM 2047 O O . ASP A 1 269 ? -14.385 22.284 0.174 1.00 51.28 269 ASP A O 1
ATOM 2051 N N . ASN A 1 270 ? -14.534 20.293 1.198 1.00 52.19 270 ASN A N 1
ATOM 2052 C CA . ASN A 1 270 ? -13.107 19.947 1.172 1.00 52.19 270 ASN A CA 1
ATOM 2053 C C . ASN A 1 270 ? -12.747 18.860 0.147 1.00 52.19 270 ASN A C 1
ATOM 2055 O O . ASN A 1 270 ? -11.610 18.388 0.132 1.00 52.19 270 ASN A O 1
ATOM 2059 N N . THR A 1 271 ? -13.682 18.448 -0.717 1.00 48.28 271 THR A N 1
ATOM 2060 C CA . THR A 1 271 ? -13.425 17.398 -1.713 1.00 48.28 271 THR A CA 1
ATOM 2061 C C . THR A 1 271 ? -12.343 17.857 -2.702 1.00 48.28 271 THR A C 1
ATOM 2063 O O . THR A 1 271 ? -12.590 18.787 -3.476 1.00 48.28 271 THR A O 1
ATOM 2066 N N . PRO A 1 272 ? -11.142 17.247 -2.729 1.00 45.91 272 PRO A N 1
ATOM 2067 C CA . PRO A 1 272 ? -10.129 17.642 -3.694 1.00 45.91 272 PRO A CA 1
ATOM 2068 C C . PRO A 1 272 ? -10.622 17.315 -5.110 1.00 45.91 272 PRO A C 1
ATOM 2070 O O . PRO A 1 272 ? -11.122 16.222 -5.377 1.00 45.91 272 PRO A O 1
ATOM 2073 N N . LEU A 1 273 ? -10.475 18.279 -6.026 1.00 45.09 273 LEU A N 1
ATOM 2074 C CA . LEU A 1 273 ? -10.934 18.201 -7.423 1.00 45.09 273 LEU A CA 1
ATOM 2075 C C . LEU A 1 273 ? -10.303 17.039 -8.215 1.00 45.09 273 LEU A C 1
ATOM 2077 O O . LEU A 1 273 ? -10.799 16.678 -9.280 1.00 45.09 273 LEU A O 1
ATOM 2081 N N . LEU A 1 274 ? -9.227 16.444 -7.695 1.00 44.72 274 LEU A N 1
ATOM 2082 C CA . LEU A 1 274 ? -8.544 15.269 -8.223 1.00 44.72 274 LEU A CA 1
ATOM 2083 C C . LEU A 1 274 ? -8.046 14.413 -7.045 1.00 44.72 274 LEU A C 1
ATOM 2085 O O . LEU A 1 274 ? -7.639 14.981 -6.029 1.00 44.72 274 LEU A O 1
ATOM 2089 N N . PRO A 1 275 ? -8.020 13.071 -7.162 1.00 43.59 275 PRO A N 1
ATOM 2090 C CA . PRO A 1 275 ? -7.264 12.247 -6.228 1.00 43.59 275 PRO A CA 1
ATOM 2091 C C . PRO A 1 275 ? -5.814 12.734 -6.259 1.00 43.59 275 PRO A C 1
ATOM 2093 O O . PRO A 1 275 ? -5.234 12.852 -7.339 1.00 43.59 275 PRO A O 1
ATOM 2096 N N . ASP A 1 276 ? -5.239 13.051 -5.105 1.00 42.16 276 ASP A N 1
ATOM 2097 C CA . ASP A 1 276 ? -3.810 13.321 -5.010 1.00 42.16 276 ASP A CA 1
ATOM 2098 C C . ASP A 1 276 ? -3.085 11.989 -5.270 1.00 42.16 276 ASP A C 1
ATOM 2100 O O . ASP A 1 276 ? -3.078 11.087 -4.434 1.00 42.16 276 ASP A O 1
ATOM 2104 N N . ILE A 1 277 ? -2.595 11.809 -6.501 1.00 46.66 277 ILE A N 1
ATOM 2105 C CA . ILE A 1 277 ? -1.974 10.565 -7.000 1.00 46.66 277 ILE A CA 1
ATOM 2106 C C . ILE A 1 277 ? -0.544 10.406 -6.444 1.00 46.66 277 ILE A C 1
ATOM 2108 O O . ILE A 1 277 ? 0.155 9.452 -6.778 1.00 46.66 277 ILE A O 1
ATOM 2112 N N . SER A 1 278 ? -0.089 11.313 -5.575 1.00 40.91 278 SER A N 1
ATOM 2113 C CA . SER A 1 278 ? 1.191 11.196 -4.883 1.00 40.91 278 SER A CA 1
ATOM 2114 C C . SER A 1 278 ? 1.120 10.116 -3.789 1.00 40.91 278 SER A C 1
ATOM 2116 O O . SER A 1 278 ? 1.071 10.373 -2.589 1.00 40.91 278 SER A O 1
ATOM 2118 N N . THR A 1 279 ? 1.137 8.844 -4.198 1.00 42.56 279 THR A N 1
ATOM 2119 C CA . THR A 1 279 ? 1.164 7.681 -3.292 1.00 42.56 279 THR A CA 1
ATOM 2120 C C . THR A 1 279 ? 2.431 7.608 -2.437 1.00 42.56 279 THR A C 1
ATOM 2122 O O . THR A 1 279 ? 2.507 6.791 -1.520 1.00 42.56 279 THR A O 1
ATOM 2125 N N . VAL A 1 280 ? 3.409 8.483 -2.676 1.00 39.56 280 VAL A N 1
ATOM 2126 C CA . VAL A 1 280 ? 4.602 8.625 -1.851 1.00 39.56 280 VAL A CA 1
ATOM 2127 C C . VAL A 1 280 ? 4.932 10.114 -1.743 1.00 39.56 280 VAL A C 1
ATOM 2129 O O . VAL A 1 280 ? 5.292 10.739 -2.733 1.00 39.56 280 VAL A O 1
ATOM 2132 N N . GLY A 1 281 ? 4.878 10.682 -0.534 1.00 36.38 281 GLY A N 1
ATOM 2133 C CA . GLY A 1 281 ? 5.350 12.046 -0.231 1.00 36.38 281 GLY A CA 1
ATOM 2134 C C . GLY A 1 281 ? 6.868 12.240 -0.391 1.00 36.38 281 GLY A C 1
ATOM 2135 O O . GLY A 1 281 ? 7.428 13.217 0.099 1.00 36.38 281 GLY A O 1
ATOM 2136 N N . TYR A 1 282 ? 7.545 11.302 -1.058 1.00 35.66 282 TYR A N 1
ATOM 2137 C CA . TYR A 1 282 ? 8.891 11.481 -1.561 1.00 35.66 282 TYR A CA 1
ATOM 2138 C C . TYR A 1 282 ? 8.805 11.718 -3.051 1.00 35.66 282 TYR A C 1
ATOM 2140 O O . TYR A 1 282 ? 8.470 10.830 -3.830 1.00 35.66 282 TYR A O 1
ATOM 2148 N N . ASP A 1 283 ? 9.186 12.934 -3.392 1.00 33.56 283 ASP A N 1
ATOM 2149 C CA . ASP A 1 283 ? 9.362 13.534 -4.703 1.00 33.56 283 ASP A CA 1
ATOM 2150 C C . ASP A 1 283 ? 10.430 12.800 -5.556 1.00 33.56 283 ASP A C 1
ATOM 2152 O O . ASP A 1 283 ? 11.359 13.388 -6.094 1.00 33.56 283 ASP A O 1
ATOM 2156 N N . TYR A 1 284 ? 10.385 11.466 -5.628 1.00 35.22 284 TYR A N 1
ATOM 2157 C CA . TYR A 1 284 ? 11.250 10.672 -6.505 1.00 35.22 284 TYR A CA 1
ATOM 2158 C C . TYR A 1 284 ? 10.686 10.599 -7.925 1.00 35.22 284 TYR A C 1
ATOM 2160 O O . TYR A 1 284 ? 11.446 10.448 -8.879 1.00 35.22 284 TYR A O 1
ATOM 2168 N N . ALA A 1 285 ? 9.369 10.773 -8.075 1.00 34.69 285 ALA A N 1
ATOM 2169 C CA . ALA A 1 285 ? 8.741 10.955 -9.378 1.00 34.69 285 ALA A CA 1
ATOM 2170 C C . ALA A 1 285 ? 9.152 12.291 -10.031 1.00 34.69 285 ALA A C 1
ATOM 2172 O O . ALA A 1 285 ? 9.189 12.376 -11.260 1.00 34.69 285 ALA A O 1
ATOM 2173 N N . SER A 1 286 ? 9.555 13.299 -9.240 1.00 32.34 286 SER A N 1
ATOM 2174 C CA . SER A 1 286 ? 9.831 14.643 -9.758 1.00 32.34 286 SER A CA 1
ATOM 2175 C C . SER A 1 286 ? 11.170 14.791 -10.487 1.00 32.34 286 SER A C 1
ATOM 2177 O O . SER A 1 286 ? 11.375 15.771 -11.202 1.00 32.34 286 SER A O 1
ATOM 2179 N N . VAL A 1 287 ? 12.056 13.784 -10.451 1.00 30.91 287 VAL A N 1
ATOM 2180 C CA . VAL A 1 287 ? 13.294 13.812 -11.261 1.00 30.91 287 VAL A CA 1
ATOM 2181 C C . VAL A 1 287 ? 12.988 13.704 -12.768 1.00 30.91 287 VAL A C 1
ATOM 2183 O O . VAL A 1 287 ? 13.817 14.075 -13.597 1.00 30.91 287 VAL A O 1
ATOM 2186 N N . SER A 1 288 ? 11.767 13.294 -13.140 1.00 33.84 288 SER A N 1
ATOM 2187 C CA . SER A 1 288 ? 11.275 13.321 -14.529 1.00 33.84 288 SER A CA 1
ATOM 2188 C C . SER A 1 288 ? 10.156 14.344 -14.796 1.00 33.84 288 SER A C 1
ATOM 2190 O O . SER A 1 288 ? 9.792 14.530 -15.955 1.00 33.84 288 SER A O 1
ATOM 2192 N N . ASP A 1 289 ? 9.705 15.107 -13.789 1.00 33.78 289 ASP A N 1
ATOM 2193 C CA . ASP A 1 289 ? 8.735 16.212 -13.970 1.00 33.78 289 ASP A CA 1
ATOM 2194 C C . ASP A 1 289 ? 9.338 17.460 -14.634 1.00 33.78 289 ASP A C 1
ATOM 2196 O O . ASP A 1 289 ? 8.644 18.438 -14.902 1.00 33.78 289 ASP A O 1
ATOM 2200 N N . SER A 1 290 ? 10.628 17.435 -14.981 1.00 30.75 290 SER A N 1
ATOM 2201 C CA . SER A 1 290 ? 11.229 18.478 -15.822 1.00 30.75 290 SER A CA 1
ATOM 2202 C C . SER A 1 290 ? 10.764 18.426 -17.288 1.00 30.75 290 SER A C 1
ATOM 2204 O O . SER A 1 290 ? 11.125 19.301 -18.074 1.00 30.75 290 SER A O 1
ATOM 2206 N N . ILE A 1 291 ? 9.901 17.470 -17.653 1.00 40.03 291 ILE A N 1
ATOM 2207 C CA . ILE A 1 291 ? 9.080 17.533 -18.867 1.00 40.03 291 ILE A CA 1
ATOM 2208 C C . ILE A 1 291 ? 7.638 17.845 -18.449 1.00 40.03 291 ILE A C 1
ATOM 2210 O O . ILE A 1 291 ? 6.726 17.048 -18.651 1.00 40.03 291 ILE A O 1
ATOM 2214 N N . GLN A 1 292 ? 7.430 19.017 -17.839 1.00 41.59 292 GLN A N 1
ATOM 2215 C CA . GLN A 1 292 ? 6.094 19.586 -17.684 1.00 41.59 292 GLN A CA 1
ATOM 2216 C C . GLN A 1 292 ? 5.427 19.619 -19.058 1.00 41.59 292 GLN A C 1
ATOM 2218 O O . GLN A 1 292 ? 5.848 20.339 -19.969 1.00 41.59 292 GLN A O 1
ATOM 2223 N N . GLY A 1 293 ? 4.401 18.785 -19.201 1.00 38.59 293 GLY A N 1
ATOM 2224 C CA . GLY A 1 293 ? 3.537 18.766 -20.360 1.00 38.59 293 GLY A CA 1
ATOM 2225 C C . GLY A 1 293 ? 2.865 20.122 -20.505 1.00 38.59 293 GLY A C 1
ATOM 2226 O O . GLY A 1 293 ? 1.976 20.467 -19.729 1.00 38.59 293 GLY A O 1
ATOM 2227 N N . GLY A 1 294 ? 3.286 20.886 -21.511 1.00 39.88 294 GLY A N 1
ATOM 2228 C CA . GLY A 1 294 ? 2.462 21.964 -22.040 1.00 39.88 294 GLY A CA 1
ATOM 2229 C C . GLY A 1 294 ? 1.112 21.415 -22.510 1.00 39.88 294 GLY A C 1
ATOM 2230 O O . GLY A 1 294 ? 0.957 20.206 -22.718 1.00 39.88 294 GLY A O 1
ATOM 2231 N N . GLU A 1 295 ? 0.132 22.301 -22.693 1.00 35.34 295 GLU A N 1
ATOM 2232 C CA . GLU A 1 295 ? -1.133 21.960 -23.350 1.00 35.34 295 GLU A CA 1
ATOM 2233 C C . GLU A 1 295 ? -0.849 21.166 -24.643 1.00 35.34 295 GLU A C 1
ATOM 2235 O O . GLU A 1 295 ? -0.254 21.686 -25.585 1.00 35.34 295 GLU A O 1
ATOM 2240 N N . GLY A 1 296 ? -1.217 19.877 -24.664 1.00 51.44 296 GLY A N 1
ATOM 2241 C CA . GLY A 1 296 ? -1.000 18.978 -25.806 1.00 51.44 296 GLY A CA 1
ATOM 2242 C C . GLY A 1 296 ? 0.058 17.879 -25.636 1.00 51.44 296 GLY A C 1
ATOM 2243 O O . GLY A 1 296 ? 0.229 17.088 -26.564 1.00 51.44 296 GLY A O 1
ATOM 2244 N N . ALA A 1 297 ? 0.745 17.766 -24.492 1.00 56.22 297 ALA A N 1
ATOM 2245 C CA . ALA A 1 297 ? 1.598 16.603 -24.233 1.00 56.22 297 ALA A CA 1
ATOM 2246 C C . ALA A 1 297 ? 0.758 15.306 -24.139 1.00 56.22 297 ALA A C 1
ATOM 2248 O O . ALA A 1 297 ? -0.297 15.306 -23.494 1.00 56.22 297 ALA A O 1
ATOM 2249 N N . PRO A 1 298 ? 1.184 14.199 -24.778 1.00 61.41 298 PRO A N 1
ATOM 2250 C CA . PRO A 1 298 ? 0.453 12.938 -24.720 1.00 61.41 298 PRO A CA 1
ATOM 2251 C C . PRO A 1 298 ? 0.368 12.426 -23.277 1.00 61.41 298 PRO A C 1
ATOM 2253 O O . PRO A 1 298 ? 1.361 12.378 -22.556 1.00 61.41 298 PRO A O 1
ATOM 2256 N N . VAL A 1 299 ? -0.839 12.042 -22.857 1.00 74.12 299 VAL A N 1
ATOM 2257 C CA . VAL A 1 299 ? -1.087 11.524 -21.506 1.00 74.12 299 VAL A CA 1
ATOM 2258 C C . VAL A 1 299 ? -0.399 10.172 -21.339 1.00 74.12 299 VAL A C 1
ATOM 2260 O O . VAL A 1 299 ? -0.612 9.256 -22.136 1.00 74.12 299 VAL A O 1
ATOM 2263 N N . GLU A 1 300 ? 0.385 10.026 -20.274 1.00 83.69 300 GLU A N 1
ATOM 2264 C CA . GLU A 1 300 ? 1.014 8.754 -19.929 1.00 83.69 300 GLU A CA 1
ATOM 2265 C C . GLU A 1 300 ? -0.037 7.676 -19.625 1.00 83.69 300 GLU A C 1
ATOM 2267 O O . GLU A 1 300 ? -0.956 7.877 -18.823 1.00 83.69 300 GLU A O 1
ATOM 2272 N N . CYS A 1 301 ? 0.117 6.490 -20.219 1.00 91.25 301 CYS A N 1
ATOM 2273 C CA . CYS A 1 301 ? -0.792 5.366 -19.989 1.00 91.25 301 CYS A CA 1
ATOM 2274 C C . CYS A 1 301 ? -0.808 4.928 -18.517 1.00 91.25 301 CYS A C 1
ATOM 2276 O O . CYS A 1 301 ? -1.846 4.529 -17.993 1.00 91.25 301 CYS A O 1
ATOM 2278 N N . GLU A 1 302 ? 0.325 5.022 -17.825 1.00 92.19 302 GLU A N 1
ATOM 2279 C CA . GLU A 1 302 ? 0.415 4.732 -16.396 1.00 92.19 302 GLU A CA 1
ATOM 2280 C C . GLU A 1 302 ? -0.336 5.747 -15.532 1.00 92.19 302 GLU A C 1
ATOM 2282 O O . GLU A 1 302 ? -0.989 5.344 -14.572 1.00 92.19 302 GLU A O 1
ATOM 2287 N N . ALA A 1 303 ? -0.335 7.034 -15.892 1.00 88.69 303 ALA A N 1
ATOM 2288 C CA . ALA A 1 303 ? -1.124 8.037 -15.179 1.00 88.69 303 ALA A CA 1
ATOM 2289 C C . ALA A 1 303 ? -2.629 7.719 -15.250 1.00 88.69 303 ALA A C 1
ATOM 2291 O O . ALA A 1 303 ? -3.344 7.862 -14.256 1.00 88.69 303 ALA A O 1
ATOM 2292 N N . LEU A 1 304 ? -3.109 7.217 -16.395 1.00 90.50 304 LEU A N 1
ATOM 2293 C CA . LEU A 1 304 ? -4.485 6.725 -16.536 1.00 90.50 304 LEU A CA 1
ATOM 2294 C C . LEU A 1 304 ? -4.748 5.498 -15.651 1.00 90.50 304 LEU A C 1
ATOM 2296 O O . LEU A 1 304 ? -5.773 5.449 -14.972 1.00 90.50 304 LEU A O 1
ATOM 2300 N N . ARG A 1 305 ? -3.811 4.543 -15.599 1.00 93.56 305 ARG A N 1
ATOM 2301 C CA . ARG A 1 305 ? -3.913 3.359 -14.729 1.00 93.56 305 ARG A CA 1
ATOM 2302 C C . ARG A 1 305 ? -3.940 3.732 -13.246 1.00 93.56 305 ARG A C 1
ATOM 2304 O O . ARG A 1 305 ? -4.811 3.252 -12.528 1.00 93.56 305 ARG A O 1
ATOM 2311 N N . ARG A 1 306 ? -3.071 4.644 -12.790 1.00 90.88 306 ARG A N 1
ATOM 2312 C CA . ARG A 1 306 ? -3.095 5.157 -11.407 1.00 90.88 306 ARG A CA 1
ATOM 2313 C C . ARG A 1 306 ? -4.434 5.810 -11.069 1.00 90.88 306 ARG A C 1
ATOM 2315 O O . ARG A 1 306 ? -5.000 5.527 -10.018 1.00 90.88 306 ARG A O 1
ATOM 2322 N N . ARG A 1 307 ? -4.984 6.628 -11.976 1.00 87.56 307 ARG A N 1
ATOM 2323 C CA . ARG A 1 307 ? -6.326 7.218 -11.809 1.00 87.56 307 ARG A CA 1
ATOM 2324 C C . ARG A 1 307 ? -7.412 6.155 -11.701 1.00 87.56 307 ARG A C 1
ATOM 2326 O O . ARG A 1 307 ? -8.299 6.291 -10.866 1.00 87.56 307 ARG A O 1
ATOM 2333 N N . GLN A 1 308 ? -7.341 5.100 -12.510 1.00 89.56 308 GLN A N 1
ATOM 2334 C CA . GLN A 1 308 ? -8.292 3.994 -12.443 1.00 89.56 308 GLN A CA 1
ATOM 2335 C C . GLN A 1 308 ? -8.218 3.277 -11.089 1.00 89.56 308 GLN A C 1
ATOM 2337 O O . GLN A 1 308 ? -9.256 3.094 -10.456 1.00 89.56 308 GLN A O 1
ATOM 2342 N N . VAL A 1 309 ? -7.013 2.945 -10.617 1.00 90.31 309 VAL A N 1
ATOM 2343 C CA . VAL A 1 309 ? -6.796 2.327 -9.298 1.00 90.31 309 VAL A CA 1
ATOM 2344 C C . VAL A 1 309 ? -7.323 3.227 -8.175 1.00 90.31 309 VAL A C 1
ATOM 2346 O O . VAL A 1 309 ? -8.090 2.768 -7.332 1.00 90.31 309 VAL A O 1
ATOM 2349 N N . ALA A 1 310 ? -7.015 4.527 -8.205 1.00 86.75 310 ALA A N 1
ATOM 2350 C CA . ALA A 1 310 ? -7.539 5.483 -7.231 1.00 86.75 310 ALA A CA 1
ATOM 2351 C C . ALA A 1 310 ? -9.076 5.584 -7.285 1.00 86.75 310 ALA A C 1
ATOM 2353 O O . ALA A 1 310 ? -9.733 5.627 -6.251 1.00 86.75 310 ALA A O 1
ATOM 2354 N N . SER A 1 311 ? -9.680 5.562 -8.478 1.00 85.31 311 SER A N 1
ATOM 2355 C CA . SER A 1 311 ? -11.136 5.698 -8.634 1.00 85.31 311 SER A CA 1
ATOM 2356 C C . SER A 1 311 ? -11.940 4.544 -8.028 1.00 85.31 311 SER A C 1
ATOM 2358 O O . SER A 1 311 ? -13.102 4.734 -7.669 1.00 85.31 311 SER A O 1
ATOM 2360 N N . ILE A 1 312 ? -11.338 3.356 -7.907 1.00 87.94 312 ILE A N 1
ATOM 2361 C CA . ILE A 1 312 ? -11.979 2.179 -7.309 1.00 87.94 312 ILE A CA 1
ATOM 2362 C C . ILE A 1 312 ? -11.649 2.008 -5.821 1.00 87.94 312 ILE A C 1
ATOM 2364 O O . ILE A 1 312 ? -12.294 1.190 -5.163 1.00 87.94 312 ILE A O 1
ATOM 2368 N N . ASP A 1 313 ? -10.701 2.781 -5.283 1.00 88.50 313 ASP A N 1
ATOM 2369 C CA . ASP A 1 313 ? -10.278 2.701 -3.885 1.00 88.50 313 ASP A CA 1
ATOM 2370 C C . ASP A 1 313 ? -11.412 3.146 -2.932 1.00 88.50 313 ASP A C 1
ATOM 2372 O O . ASP A 1 313 ? -11.983 4.231 -3.112 1.00 88.50 313 ASP A O 1
ATOM 2376 N N . PRO A 1 314 ? -11.738 2.354 -1.888 1.00 91.12 314 PRO A N 1
ATOM 2377 C CA . PRO A 1 314 ? -12.711 2.736 -0.866 1.00 91.12 314 PRO A CA 1
ATOM 2378 C C . PRO A 1 314 ? -12.486 4.126 -0.252 1.00 91.12 314 PRO A C 1
ATOM 2380 O O . PRO A 1 314 ? -13.463 4.807 0.052 1.00 91.12 314 PRO A O 1
ATOM 2383 N N . VAL A 1 315 ? -11.237 4.588 -0.128 1.00 89.94 315 VAL A N 1
ATOM 2384 C CA . VAL A 1 315 ? -10.892 5.920 0.404 1.00 89.94 315 VAL A CA 1
ATOM 2385 C C . VAL A 1 315 ? -11.585 7.046 -0.372 1.00 89.94 315 VAL A C 1
ATOM 2387 O O . VAL A 1 315 ? -12.017 8.033 0.227 1.00 89.94 315 VAL A O 1
ATOM 2390 N N . HIS A 1 316 ? -11.750 6.887 -1.688 1.00 87.06 316 HIS A N 1
ATOM 2391 C CA . HIS A 1 316 ? -12.377 7.885 -2.558 1.00 87.06 316 HIS A CA 1
ATOM 2392 C C . HIS A 1 316 ? -13.874 7.648 -2.789 1.00 87.06 316 HIS A C 1
ATOM 2394 O O . HIS A 1 316 ? -14.569 8.543 -3.263 1.00 87.06 316 HIS A O 1
ATOM 2400 N N . ARG A 1 317 ? -14.386 6.455 -2.468 1.00 87.50 317 ARG A N 1
ATOM 2401 C CA . ARG A 1 317 ? -15.774 6.059 -2.764 1.00 87.50 317 ARG A CA 1
ATOM 2402 C C . ARG A 1 317 ? -16.693 6.054 -1.551 1.00 87.50 317 ARG A C 1
ATOM 2404 O O . ARG A 1 317 ? -17.905 6.173 -1.711 1.00 87.50 317 ARG A O 1
ATOM 2411 N N . VAL A 1 318 ? -16.139 5.866 -0.358 1.00 90.06 318 VAL A N 1
ATOM 2412 C CA . VAL A 1 318 ? -16.911 5.735 0.877 1.00 90.06 318 VAL A CA 1
ATOM 2413 C C . VAL A 1 318 ? -17.053 7.103 1.537 1.00 90.06 318 VAL A C 1
ATOM 2415 O O . VAL A 1 318 ? -16.059 7.749 1.876 1.00 90.06 318 VAL A O 1
ATOM 2418 N N . ALA A 1 319 ? -18.299 7.532 1.741 1.00 90.75 319 ALA A N 1
ATOM 2419 C CA . ALA A 1 319 ? -18.618 8.660 2.610 1.00 90.75 319 ALA A CA 1
ATOM 2420 C C . ALA A 1 319 ? -18.422 8.225 4.068 1.00 90.75 319 ALA A C 1
ATOM 2422 O O . ALA A 1 319 ? -19.064 7.271 4.521 1.00 90.75 319 ALA A O 1
ATOM 2423 N N . PHE A 1 320 ? -17.523 8.886 4.796 1.00 92.44 320 PHE A N 1
ATOM 2424 C CA . PHE A 1 320 ? -17.041 8.350 6.064 1.00 92.44 320 PHE A CA 1
ATOM 2425 C C . PHE A 1 320 ? -18.093 8.384 7.182 1.00 92.44 320 PHE A C 1
ATOM 2427 O O . PHE A 1 320 ? -18.209 7.418 7.931 1.00 92.44 320 PHE A O 1
ATOM 2434 N N . GLY A 1 321 ? -18.911 9.438 7.262 1.00 93.56 321 GLY A N 1
ATOM 2435 C CA . GLY A 1 321 ? -19.958 9.582 8.285 1.00 93.56 321 GLY A CA 1
ATOM 2436 C C . GLY A 1 321 ? -20.956 8.416 8.335 1.00 93.56 321 GLY A C 1
ATOM 2437 O O . GLY A 1 321 ? -21.026 7.723 9.356 1.00 93.56 321 GLY A O 1
ATOM 2438 N N . PRO A 1 322 ? -21.692 8.139 7.239 1.00 94.19 322 PRO A N 1
ATOM 2439 C CA . PRO A 1 322 ? -22.610 7.001 7.173 1.00 94.19 322 PRO A CA 1
ATOM 2440 C C . PRO A 1 322 ? -21.917 5.660 7.439 1.00 94.19 322 PRO A C 1
ATOM 2442 O O . PRO A 1 322 ? -22.468 4.805 8.132 1.00 94.19 322 PRO A O 1
ATOM 2445 N N . PHE A 1 323 ? -20.689 5.497 6.938 1.00 96.06 323 PHE A N 1
ATOM 2446 C CA . PHE A 1 323 ? -19.901 4.287 7.144 1.00 96.06 323 PHE A CA 1
ATOM 2447 C C . PHE A 1 323 ? -19.554 4.064 8.621 1.00 96.06 323 PHE A C 1
ATOM 2449 O O . PHE A 1 323 ? -19.768 2.973 9.144 1.00 96.06 323 PHE A O 1
ATOM 2456 N N . LEU A 1 324 ? -19.074 5.092 9.327 1.00 97.06 324 LEU A N 1
ATOM 2457 C CA . LEU A 1 324 ? -18.747 4.998 10.751 1.00 97.06 324 LEU A CA 1
ATOM 2458 C C . LEU A 1 324 ? -19.982 4.656 11.591 1.00 97.06 324 LEU A C 1
ATOM 2460 O O . LEU A 1 324 ? -19.903 3.817 12.488 1.00 97.06 324 LEU A O 1
ATOM 2464 N N . LYS A 1 325 ? -21.133 5.262 11.278 1.00 96.12 325 LYS A N 1
ATOM 2465 C CA . LYS A 1 325 ? -22.408 4.980 11.952 1.00 96.12 325 LYS A CA 1
ATOM 2466 C C . LYS A 1 325 ? -22.824 3.517 11.801 1.00 96.12 325 LYS A C 1
ATOM 2468 O O . LYS A 1 325 ? -23.176 2.882 12.794 1.00 96.12 325 LYS A O 1
ATOM 2473 N N . GLU A 1 326 ? -22.729 2.967 10.590 1.00 97.19 326 GLU A N 1
ATOM 2474 C CA . GLU A 1 326 ? -22.980 1.544 10.333 1.00 97.19 326 GLU A CA 1
ATOM 2475 C C . GLU A 1 326 ? -22.032 0.654 11.157 1.00 97.19 326 GLU A C 1
ATOM 2477 O O . GLU A 1 326 ? -22.472 -0.291 11.815 1.00 97.19 326 GLU A O 1
ATOM 2482 N N . LYS A 1 327 ? -20.730 0.972 11.183 1.00 97.75 327 LYS A N 1
ATOM 2483 C CA . LYS A 1 327 ? -19.745 0.178 11.935 1.00 97.75 327 LYS A CA 1
ATOM 2484 C C . LYS A 1 327 ? -19.912 0.275 13.448 1.00 97.75 327 LYS A C 1
ATOM 2486 O O . LYS A 1 327 ? -19.710 -0.728 14.125 1.00 97.75 327 LYS A O 1
ATOM 2491 N N . LEU A 1 328 ? -20.353 1.412 13.983 1.00 97.25 328 LEU A N 1
ATOM 2492 C CA . LEU A 1 328 ? -20.688 1.550 15.404 1.00 97.25 328 LEU A CA 1
ATOM 2493 C C . LEU A 1 328 ? -21.912 0.718 15.798 1.00 97.25 328 LEU A C 1
ATOM 2495 O O . LEU A 1 328 ? -21.909 0.082 16.851 1.00 97.25 328 LEU A O 1
ATOM 2499 N N . GLN A 1 329 ? -22.935 0.664 14.943 1.00 96.62 329 GLN A N 1
ATOM 2500 C CA . GLN A 1 329 ? -24.082 -0.221 15.163 1.00 96.62 329 GLN A CA 1
ATOM 2501 C C . GLN A 1 329 ? -23.649 -1.691 15.165 1.00 96.62 329 GLN A C 1
ATOM 2503 O O . GLN A 1 329 ? -24.023 -2.442 16.064 1.00 96.62 329 GLN A O 1
ATOM 2508 N N . ALA A 1 330 ? -22.809 -2.090 14.208 1.00 97.31 330 ALA A N 1
ATOM 2509 C CA . ALA A 1 330 ? -22.247 -3.436 14.170 1.00 97.31 330 ALA A CA 1
ATOM 2510 C C . ALA A 1 330 ? -21.369 -3.738 15.401 1.00 97.31 330 ALA A C 1
ATOM 2512 O O . ALA A 1 330 ? -21.485 -4.817 15.973 1.00 97.31 330 ALA A O 1
ATOM 25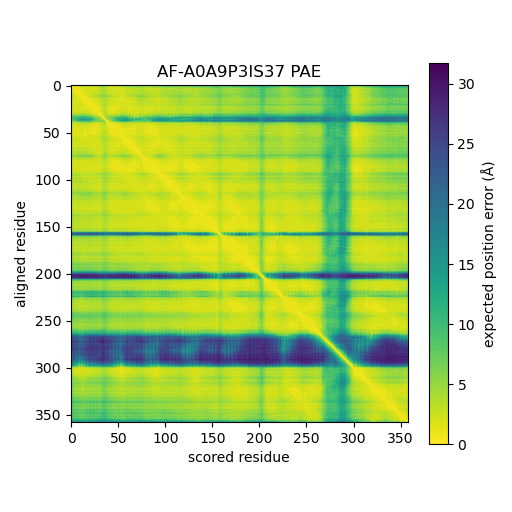13 N N . CYS A 1 331 ? -20.559 -2.781 15.861 1.00 97.38 331 CYS A N 1
ATOM 2514 C CA . CYS A 1 331 ? -19.753 -2.887 17.081 1.00 97.38 331 CYS A CA 1
ATOM 2515 C C . CYS A 1 331 ? -20.619 -3.190 18.312 1.00 97.38 331 CYS A C 1
ATOM 2517 O O . CYS A 1 331 ? -20.343 -4.126 19.063 1.00 97.38 331 CYS A O 1
ATOM 2519 N N . MET A 1 332 ? -21.722 -2.454 18.478 1.00 97.12 332 MET A N 1
ATOM 2520 C CA . MET A 1 332 ? -22.676 -2.682 19.565 1.00 97.12 332 MET A CA 1
ATOM 2521 C C . MET A 1 332 ? -23.288 -4.090 19.514 1.00 97.12 332 MET A C 1
ATOM 2523 O O . MET A 1 332 ? -23.450 -4.723 20.555 1.00 97.12 332 MET A O 1
ATOM 2527 N N . VAL A 1 333 ? -23.600 -4.601 18.318 1.00 97.31 333 VAL A N 1
ATOM 2528 C CA . VAL A 1 333 ? -24.125 -5.966 18.138 1.00 97.31 333 VAL A CA 1
ATOM 2529 C C . VAL A 1 333 ? -23.065 -7.022 18.465 1.00 97.31 333 VAL A C 1
ATOM 2531 O O . VAL A 1 333 ? -23.370 -7.992 19.153 1.00 97.31 333 VAL A O 1
ATOM 2534 N N . VAL A 1 334 ? -21.825 -6.835 18.002 1.00 96.69 334 VAL A N 1
ATOM 2535 C CA . VAL A 1 334 ? -20.725 -7.802 18.165 1.00 96.69 334 VAL A CA 1
ATOM 2536 C C . VAL A 1 334 ? -20.278 -7.926 19.622 1.00 96.69 334 VAL A C 1
ATOM 2538 O O . VAL A 1 334 ? -20.052 -9.037 20.095 1.00 96.69 334 VAL A O 1
ATOM 2541 N N . HIS A 1 335 ? -20.168 -6.812 20.348 1.00 96.44 335 HIS A N 1
ATOM 2542 C CA . HIS A 1 335 ? -19.683 -6.818 21.733 1.00 96.44 335 HIS A CA 1
ATOM 2543 C C . HIS A 1 335 ? -20.793 -6.809 22.793 1.00 96.44 335 HIS A C 1
ATOM 2545 O O . HIS A 1 335 ? -20.518 -7.014 23.975 1.00 96.44 335 HIS A O 1
ATOM 2551 N N . GLY A 1 336 ? -22.041 -6.576 22.390 1.00 96.56 336 GLY A N 1
ATOM 2552 C CA . GLY A 1 336 ? -23.179 -6.436 23.289 1.00 96.56 336 GLY A CA 1
ATOM 2553 C C . GLY A 1 336 ? -23.354 -5.013 23.823 1.00 96.56 336 GLY A C 1
ATOM 2554 O O . GLY A 1 336 ? -22.401 -4.292 24.130 1.00 96.56 336 GLY A O 1
ATOM 2555 N N . GLU A 1 337 ? -24.617 -4.622 23.983 1.00 96.12 337 GLU A N 1
ATOM 2556 C CA . GLU A 1 337 ? -25.022 -3.251 24.303 1.00 96.12 337 GLU A CA 1
ATOM 2557 C C . GLU A 1 337 ? -24.424 -2.730 25.618 1.00 96.12 337 GLU A C 1
ATOM 2559 O O . GLU A 1 337 ? -23.952 -1.598 25.672 1.00 96.12 337 GLU A O 1
ATOM 2564 N N . GLN A 1 338 ? -24.374 -3.556 26.666 1.00 96.25 338 GLN A N 1
ATOM 2565 C CA . GLN A 1 338 ? -23.868 -3.136 27.979 1.00 96.25 338 GLN A CA 1
ATOM 2566 C C . GLN A 1 338 ? -22.375 -2.778 27.947 1.00 96.25 338 GLN A C 1
ATOM 2568 O O . GLN A 1 338 ? -21.976 -1.735 28.467 1.00 96.25 338 GLN A O 1
ATOM 2573 N N . LEU A 1 339 ? -21.547 -3.624 27.322 1.00 96.25 339 LEU A N 1
ATOM 2574 C CA . LEU A 1 339 ? -20.107 -3.380 27.203 1.00 96.25 339 LEU A CA 1
ATOM 2575 C C . LEU A 1 339 ? -19.827 -2.189 26.287 1.00 96.25 339 LEU A C 1
ATOM 2577 O O . LEU A 1 339 ? -18.971 -1.360 26.597 1.00 96.25 339 LEU A O 1
ATOM 2581 N N . PHE A 1 340 ? -20.589 -2.071 25.199 1.00 97.06 340 PHE A N 1
ATOM 2582 C CA . PHE A 1 340 ? -20.503 -0.933 24.297 1.00 97.06 340 PHE A CA 1
ATOM 2583 C C . PHE A 1 340 ? -20.863 0.385 24.998 1.00 97.06 340 PHE A C 1
ATOM 2585 O O . PHE A 1 340 ? -20.099 1.343 24.918 1.00 97.06 340 PHE A O 1
ATOM 2592 N N . GLN A 1 341 ? -21.968 0.440 25.748 1.00 95.75 341 GLN A N 1
ATOM 2593 C CA . GLN A 1 341 ? -22.364 1.632 26.509 1.00 95.75 341 GLN A CA 1
ATOM 2594 C C . GLN A 1 341 ? -21.319 2.010 27.569 1.00 95.75 341 GLN A C 1
ATOM 2596 O O . GLN A 1 341 ? -20.992 3.188 27.718 1.00 95.75 341 GLN A O 1
ATOM 2601 N N . ALA A 1 342 ? -20.739 1.024 28.262 1.00 96.56 342 ALA A N 1
ATOM 2602 C CA . ALA A 1 342 ? -19.655 1.260 29.214 1.00 96.56 342 ALA A CA 1
ATOM 2603 C C . ALA A 1 342 ? -18.388 1.821 28.541 1.00 96.56 342 ALA A C 1
ATOM 2605 O O . ALA A 1 342 ? -17.689 2.646 29.130 1.00 96.56 342 ALA A O 1
ATOM 2606 N N . ALA A 1 343 ? -18.089 1.398 27.308 1.00 96.31 343 ALA A N 1
ATOM 2607 C CA . ALA A 1 343 ? -16.998 1.958 26.516 1.00 96.31 343 ALA A CA 1
ATOM 2608 C C . ALA A 1 343 ? -17.311 3.378 26.022 1.00 96.31 343 ALA A C 1
ATOM 2610 O O . ALA A 1 343 ? -16.482 4.273 26.173 1.00 96.31 343 ALA A O 1
ATOM 2611 N N . MET A 1 344 ? -18.528 3.612 25.525 1.00 96.31 344 MET A N 1
ATOM 2612 C CA . MET A 1 344 ? -19.002 4.929 25.089 1.00 96.31 344 MET A CA 1
ATOM 2613 C C . MET A 1 344 ? -18.983 5.971 26.212 1.00 96.31 344 MET A C 1
ATOM 2615 O O . MET A 1 344 ? -18.739 7.143 25.945 1.00 96.31 344 MET A O 1
ATOM 2619 N N . ALA A 1 345 ? -19.167 5.564 27.470 1.00 95.31 345 ALA A N 1
ATOM 2620 C CA . ALA A 1 345 ? -19.077 6.462 28.622 1.00 95.31 345 ALA A CA 1
ATOM 2621 C C . ALA A 1 345 ? -17.673 7.067 28.835 1.00 95.31 345 ALA A C 1
ATOM 2623 O O . ALA A 1 345 ? -17.552 8.085 29.516 1.00 95.31 345 ALA A O 1
ATOM 2624 N N . ARG A 1 346 ? -16.616 6.466 28.265 1.00 96.19 346 ARG A N 1
ATOM 2625 C CA . ARG A 1 346 ? -15.248 7.017 28.287 1.00 96.19 346 ARG A CA 1
ATOM 2626 C C . ARG A 1 346 ? -14.991 8.028 27.167 1.00 96.19 346 ARG A C 1
ATOM 2628 O O . ARG A 1 346 ? -14.009 8.760 27.231 1.00 96.19 346 ARG A O 1
ATOM 2635 N N . VAL A 1 347 ? -15.849 8.070 26.148 1.00 95.56 347 VAL A N 1
ATOM 2636 C CA . VAL A 1 347 ? -15.657 8.915 24.966 1.00 95.56 347 VAL A CA 1
ATOM 2637 C C . VAL A 1 347 ? -15.897 10.387 25.334 1.00 95.56 347 VAL A C 1
ATOM 2639 O O . VAL A 1 347 ? -16.926 10.707 25.935 1.00 95.56 347 VAL A O 1
ATOM 2642 N N . PRO A 1 348 ? -14.993 11.310 24.955 1.00 94.31 348 PRO A N 1
ATOM 2643 C CA . PRO A 1 348 ? -15.161 12.735 25.222 1.00 94.31 348 PRO A CA 1
ATOM 2644 C C . PRO A 1 348 ? -16.496 13.305 24.695 1.00 94.31 348 PRO A C 1
ATOM 2646 O O . PRO A 1 348 ? -16.856 13.047 23.541 1.00 94.31 348 PRO A O 1
ATOM 2649 N N . PRO A 1 349 ? -17.204 14.159 25.468 1.00 93.31 349 PRO A N 1
ATOM 2650 C CA . PRO A 1 349 ? -18.498 14.724 25.066 1.00 93.31 349 PRO A CA 1
ATOM 2651 C C . PRO A 1 349 ? -18.543 15.421 23.688 1.00 93.31 349 PRO A C 1
ATOM 2653 O O . PRO A 1 349 ? -19.555 15.272 22.995 1.00 93.31 349 PRO A O 1
ATOM 2656 N N . PRO A 1 350 ? -17.495 16.150 23.237 1.00 93.44 350 PRO A N 1
ATOM 2657 C CA . PRO A 1 350 ? -17.485 16.751 21.901 1.00 93.44 350 PRO A CA 1
ATOM 2658 C C . PRO A 1 350 ? -17.596 15.714 20.777 1.00 93.44 350 PRO A C 1
ATOM 2660 O O . PRO A 1 350 ? -18.357 15.912 19.833 1.00 93.44 350 PRO A O 1
ATOM 2663 N N . ILE A 1 351 ? -16.899 14.581 20.915 1.00 93.62 351 ILE A N 1
ATOM 2664 C CA . ILE A 1 351 ? -16.926 13.487 19.936 1.00 93.62 351 ILE A CA 1
ATOM 2665 C C . ILE A 1 351 ? -18.312 12.842 19.926 1.00 93.62 351 ILE A C 1
ATOM 2667 O O . ILE A 1 351 ? -18.888 12.642 18.863 1.00 93.62 351 ILE A O 1
ATOM 2671 N N . VAL A 1 352 ? -18.899 12.587 21.101 1.00 91.94 352 VAL A N 1
ATOM 2672 C CA . VAL A 1 352 ? -20.267 12.043 21.199 1.00 91.94 352 VAL A CA 1
ATOM 2673 C C . VAL A 1 352 ? -21.276 12.958 20.501 1.00 91.94 352 VAL A C 1
ATOM 2675 O O . VAL A 1 352 ? -22.135 12.479 19.765 1.00 91.94 352 VAL A O 1
ATOM 2678 N N . SER A 1 353 ? -21.146 14.273 20.684 1.00 91.94 353 SER A N 1
ATOM 2679 C CA . SER A 1 353 ? -22.028 15.265 20.060 1.00 91.94 353 SER A CA 1
ATOM 2680 C C . SER A 1 353 ? -21.896 15.268 18.534 1.00 91.94 353 SER A C 1
ATOM 2682 O O . SER A 1 353 ? -22.901 15.346 17.835 1.00 91.94 353 SER A O 1
ATOM 2684 N N . GLN A 1 354 ? -20.674 15.136 18.007 1.00 90.62 354 GLN A N 1
ATOM 2685 C CA . GLN A 1 354 ? -20.432 15.008 16.567 1.00 90.62 354 GLN A CA 1
ATOM 2686 C C . GLN A 1 354 ? -21.015 13.701 16.009 1.00 90.62 354 GLN A C 1
ATOM 2688 O O . GLN A 1 354 ? -21.646 13.710 14.957 1.00 90.62 354 GLN A O 1
ATOM 2693 N N . LEU A 1 355 ? -20.867 12.582 16.727 1.00 89.94 355 LEU A N 1
ATOM 2694 C CA . LEU A 1 355 ? -21.431 11.290 16.322 1.00 89.94 355 LEU A CA 1
ATOM 2695 C C . LEU A 1 355 ? -22.966 11.298 16.292 1.00 89.94 355 LEU A C 1
ATOM 2697 O O . LEU A 1 355 ? -23.555 10.619 15.458 1.00 89.94 355 LEU A O 1
ATOM 2701 N N . GLN A 1 356 ? -23.620 12.072 17.164 1.00 88.50 356 GLN A N 1
ATOM 2702 C CA . GLN A 1 356 ? -25.080 12.248 17.157 1.00 88.50 356 GLN A CA 1
ATOM 2703 C C . GLN A 1 356 ? -25.598 13.027 15.937 1.00 88.50 356 GLN A C 1
ATOM 2705 O O . GLN A 1 356 ? -26.795 12.984 15.660 1.00 88.50 356 GLN A O 1
ATOM 2710 N N . GLN A 1 357 ? -24.723 13.746 15.228 1.00 86.69 357 GLN A N 1
ATOM 2711 C CA . GLN A 1 357 ? -25.064 14.506 14.022 1.00 86.69 357 GLN A CA 1
ATOM 2712 C C . GLN A 1 357 ? -24.921 13.679 12.730 1.00 86.69 357 GLN A C 1
ATOM 2714 O O . GLN A 1 357 ? -25.334 14.151 11.670 1.00 86.69 357 GLN A O 1
ATOM 2719 N N . LEU A 1 358 ? -24.359 12.463 12.813 1.00 82.50 358 LEU A N 1
ATOM 2720 C CA . LEU A 1 358 ? -24.322 11.463 11.734 1.00 82.50 358 LEU A CA 1
ATOM 2721 C C . LEU A 1 358 ? -25.664 10.731 11.627 1.00 82.50 358 LEU A C 1
ATOM 2723 O O . LEU A 1 358 ? -26.061 10.301 10.519 1.00 82.50 358 LEU A O 1
#

Mean predicted aligned error: 6.5 Å

Secondary structure (DSSP, 8-state):
-HHHHHHHHHHGGGGGGGHHHHHHHHHHHT-TTSTTHHHHHHHHHHHHHHHHHT-SS--HHHHHHGGGHHHHHHH-STTHHHHHHHHHHHHHHHHHHHHHHHHHHHHHHHHHHTTTS-HHHHHHHHHHHHHHHHH-TTTHHHHTHHHHHHHHHHHHS-TTS-HHHHHHHHHHHHHHHHH-HHHHHHHHH-HHHHHHHHHH-SS--S--HHHHHHHHHHHHGGG---HHHHHHHHHHHHHHTTSS-HHHHTTHHHHHHHHHHHHHHSSGGG--SS----SSSSTTGGGSTTS---TTPPPPHHHHHHHHHHHHSHHHH--HHHHHHHHHHHHHHHH-HHHHHHHHTTS-HHHHHHHTT-

Solvent-accessible surface area (backbone atoms only — not comparable to full-atom values): 19965 Å² total; per-residue (Å²): 103,67,70,58,40,53,51,35,52,71,41,11,66,53,28,71,79,48,41,86,67,43,51,64,51,42,55,56,26,43,33,82,87,43,94,61,27,94,81,30,30,69,57,23,50,54,42,49,36,49,48,48,34,17,37,74,62,68,47,72,74,62,61,60,53,56,66,44,52,53,64,53,58,74,74,44,71,85,56,43,71,61,52,50,51,38,53,47,40,43,61,65,53,34,44,71,64,38,47,75,75,39,40,72,62,53,41,49,58,51,47,66,39,61,89,72,53,59,68,74,62,30,52,54,51,53,34,47,52,38,52,48,34,72,76,31,45,79,64,35,55,73,68,35,44,72,47,53,52,52,35,49,46,52,38,53,38,69,87,82,59,52,56,58,57,27,24,54,36,45,44,41,53,21,48,41,34,58,67,28,45,70,56,41,56,52,53,50,69,30,66,68,49,45,53,53,51,60,74,57,40,92,83,63,72,96,68,55,53,58,49,48,44,50,54,38,42,67,76,27,51,82,56,47,80,51,65,69,55,40,43,34,38,34,52,15,52,36,52,52,45,55,51,90,50,72,64,52,53,79,40,39,42,62,53,47,50,54,36,49,58,43,55,69,55,71,37,84,92,57,64,67,97,56,83,82,80,67,75,48,97,59,77,69,72,52,80,63,52,83,66,68,66,55,98,82,55,62,68,46,37,42,61,54,46,53,50,53,56,50,68,70,33,60,72,76,68,54,63,62,55,67,50,43,53,54,26,51,54,45,22,30,66,61,66,32,60,70,59,41,51,62,32,55,73,67,37,57,68,72,54,55,56,55,61,72,73,97

Sequence (358 aa):
MQALQRLIVSLGPQSPLSYPLLFPILRYSTDISQPDELNMLEDGLQLWQATLRHAPAMVPDLMALFSNLVPTMDRSFEHLPVATAIMESYVLVGGPAFLQQHAGSLVRMIDAVVGNVKEKAMLLVIGLVDVIIQCYPAEAPPALESVLQKLLVMIVGPTEYSDLVRGTSATVLARVVLQNSSYFAQFISAESTRQLLQQQSTAKGNAPPLALFLDAWLDKVDSVSVPAKRKLSSLALAVLLTMPEPQILERLDLILSVCSGSLAEDSPDNTPLLPDISTVGYDYASVSDSIQGGEGAPVECEALRRRQVASIDPVHRVAFGPFLKEKLQACMVVHGEQLFQAAMARVPPPIVSQLQQL

Foldseek 3Di:
DVVLLVVLQQCQLPNVVCCVVLLVLLVQQLAPVDPCVVPRNLVSLVSLLSSLQRHLADDPSNLVSLVSLLVVLVVDCPCLLSSLSNLLSCLLRVAPVSCVVCLQSSLVSLLVQQPPDDPVSNLSSLLSLLSNCLRPVPPSCVSNLSVLLSLLCLQLADPPDDLLSNQSSLLSLLSNLLSPVVVSVCSQQDPVSQVSNVVRDPDDPSDRSVLSNCVSNLVSNVVPPDLLSLLSNLSSLLSCLLDLDLSNLVCVQSSLVSNLVNLVCLPPVNDPPAPPLCSGPDCSVVVPCVPPDDVPRHRGSVVVSSRVSVVPGCSNVDRSLVSSLVSLVSSCVSHPVVSSVVSVVPHDPVSVVVNVVD

Nearest PDB structures (foldseek):
  7sqc-assembly1_N0  TM=3.818E-01  e=1.450E-02  Chlamydomonas reinhardtii
  7uxh-assembly1_E  TM=3.620E-01  e=4.200E-02  Homo sapiens
  5o9z-assembly1_v  TM=3.586E-01  e=1.369E-01  Homo sapiens
  5w0v-assembly2_B  TM=4.528E-01  e=4.644E-01  Kluyveromyces lactis
  7anw-assembly1_A  TM=4.185E-01  e=3.257E-01  Homo sapiens

Radius of gyration: 22.24 Å; Cα contacts (8 Å, |Δi|>4): 401; chains: 1; bounding box: 56×40×62 Å